Protein AF-A0A3C0TX89-F1 (afdb_monomer_lite)

Structure (mmCIF, N/CA/C/O backbone):
data_AF-A0A3C0TX89-F1
#
_entry.id   AF-A0A3C0TX89-F1
#
loop_
_atom_site.group_PDB
_atom_site.id
_atom_site.type_symbol
_atom_site.label_atom_id
_atom_site.label_alt_id
_atom_site.label_comp_id
_atom_site.label_asym_id
_atom_site.label_entity_id
_atom_site.label_seq_id
_atom_site.pdbx_PDB_ins_code
_atom_site.Cartn_x
_atom_site.Cartn_y
_atom_site.Cartn_z
_atom_site.occupancy
_atom_site.B_iso_or_equiv
_atom_site.auth_seq_id
_atom_site.auth_comp_id
_atom_site.auth_asym_id
_atom_site.auth_atom_id
_atom_site.pdbx_PDB_model_num
ATOM 1 N N . GLU A 1 1 ? -29.392 -8.807 -17.365 1.00 45.91 1 GLU A N 1
ATOM 2 C CA . GLU A 1 1 ? -28.792 -9.676 -16.334 1.00 45.91 1 GLU A CA 1
ATOM 3 C C . GLU A 1 1 ? -27.396 -9.156 -16.050 1.00 45.91 1 GLU A C 1
ATOM 5 O O . GLU A 1 1 ? -26.649 -8.932 -16.993 1.00 45.91 1 GLU A O 1
ATOM 10 N N . GLN A 1 2 ? -27.087 -8.834 -14.796 1.00 54.12 2 GLN A N 1
ATOM 11 C CA . GLN A 1 2 ? -25.737 -8.424 -14.415 1.00 54.12 2 GLN A CA 1
ATOM 12 C C . GLN A 1 2 ? -24.923 -9.712 -14.273 1.00 54.12 2 GLN A C 1
ATOM 14 O O . GLN A 1 2 ? -25.321 -10.583 -13.502 1.00 54.12 2 GLN A O 1
ATOM 19 N N . ASP A 1 3 ? -23.870 -9.863 -15.080 1.00 53.97 3 ASP A N 1
ATOM 20 C CA . ASP A 1 3 ? -22.970 -11.022 -15.066 1.00 53.97 3 ASP A CA 1
ATOM 21 C C . ASP A 1 3 ? -22.556 -11.320 -13.616 1.00 53.97 3 ASP A C 1
ATOM 23 O O . ASP A 1 3 ? -21.875 -10.527 -12.967 1.00 53.97 3 ASP A O 1
ATOM 27 N N . SER A 1 4 ? -23.066 -12.426 -13.073 1.00 66.88 4 SER A N 1
ATOM 28 C CA . SER A 1 4 ? -23.045 -12.759 -11.645 1.00 66.88 4 SER A CA 1
ATOM 29 C C . SER A 1 4 ? -21.717 -13.372 -11.200 1.00 66.88 4 SER A C 1
ATOM 31 O O . SER A 1 4 ? -21.670 -14.097 -10.204 1.00 66.88 4 SER A O 1
ATOM 33 N N . ARG A 1 5 ? -20.644 -13.168 -11.969 1.00 73.31 5 ARG A N 1
ATOM 34 C CA . ARG A 1 5 ? -19.334 -13.736 -11.665 1.00 73.31 5 ARG A CA 1
ATOM 35 C C . ARG A 1 5 ? -18.627 -12.854 -10.634 1.00 73.31 5 ARG A C 1
ATOM 37 O O . ARG A 1 5 ? -18.346 -11.692 -10.925 1.00 73.31 5 ARG A O 1
ATOM 44 N N . PRO A 1 6 ? -18.344 -13.376 -9.429 1.00 81.31 6 PRO A N 1
ATOM 45 C CA . PRO A 1 6 ? -17.685 -12.598 -8.392 1.00 81.31 6 PRO A CA 1
ATOM 46 C C . PRO A 1 6 ? -16.251 -12.259 -8.810 1.00 81.31 6 PRO A C 1
ATOM 48 O O . PRO A 1 6 ? -15.512 -13.105 -9.319 1.00 81.31 6 PRO A O 1
ATOM 51 N N . VAL A 1 7 ? -15.838 -11.021 -8.549 1.00 90.12 7 VAL A N 1
ATOM 52 C CA . VAL A 1 7 ? -14.437 -10.607 -8.621 1.00 90.12 7 VAL A CA 1
ATOM 53 C C . VAL A 1 7 ? -13.753 -11.150 -7.372 1.00 90.12 7 VAL A C 1
ATOM 55 O O . VAL A 1 7 ? -13.968 -10.653 -6.268 1.00 90.12 7 VAL A O 1
ATOM 58 N N . ARG A 1 8 ? -12.939 -12.199 -7.529 1.00 90.31 8 ARG A N 1
ATOM 59 C CA . ARG A 1 8 ? -12.300 -12.878 -6.389 1.00 90.31 8 ARG A CA 1
ATOM 60 C C . ARG A 1 8 ? -11.356 -11.965 -5.607 1.00 90.31 8 ARG A C 1
ATOM 62 O O . ARG A 1 8 ? -11.267 -12.088 -4.392 1.00 90.31 8 ARG A O 1
ATOM 69 N N . PHE A 1 9 ? -10.654 -11.075 -6.298 1.00 92.94 9 PHE A N 1
ATOM 70 C CA . PHE A 1 9 ? -9.694 -10.174 -5.682 1.00 92.94 9 PHE A CA 1
ATOM 71 C C . PHE A 1 9 ? -9.563 -8.879 -6.482 1.00 92.94 9 PHE A C 1
ATOM 73 O O . PHE A 1 9 ? -9.440 -8.921 -7.707 1.00 92.94 9 PHE A O 1
ATOM 80 N N . LEU A 1 10 ? -9.558 -7.746 -5.782 1.00 94.69 10 LEU A N 1
ATOM 81 C CA . LEU A 1 10 ? -9.212 -6.433 -6.315 1.00 94.69 10 LEU A CA 1
ATOM 82 C C . LEU A 1 10 ? -7.931 -5.939 -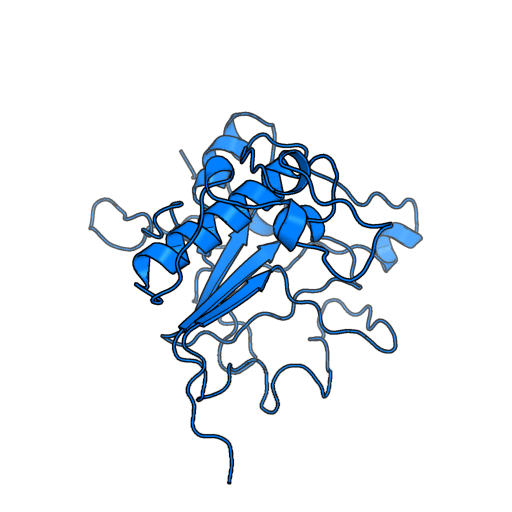5.634 1.00 94.69 10 LEU A C 1
ATOM 84 O O . LEU A 1 10 ? -7.966 -5.518 -4.483 1.00 94.69 10 LEU A O 1
ATOM 88 N N . GLY A 1 11 ? -6.810 -5.969 -6.349 1.00 96.12 11 GLY A N 1
ATOM 89 C CA . GLY A 1 11 ? -5.560 -5.352 -5.911 1.00 96.12 11 GLY A CA 1
ATOM 90 C C . GLY A 1 11 ? -5.353 -4.020 -6.620 1.00 96.12 11 GLY A C 1
ATOM 91 O O . GLY A 1 11 ? -5.346 -3.990 -7.849 1.00 96.12 11 GLY A O 1
ATOM 92 N N . VAL A 1 12 ? -5.185 -2.932 -5.872 1.00 97.06 12 VAL A N 1
ATOM 93 C CA . VAL A 1 12 ? -4.932 -1.597 -6.431 1.00 97.06 12 VAL A CA 1
ATOM 94 C C . VAL A 1 12 ? -3.762 -0.907 -5.737 1.00 97.06 12 VAL A C 1
ATOM 96 O O . VAL A 1 12 ? -3.517 -1.096 -4.542 1.00 97.06 12 VAL A O 1
ATOM 99 N N . PHE A 1 13 ? -3.057 -0.077 -6.502 1.00 98.00 13 PHE A N 1
ATOM 100 C CA . PHE A 1 13 ? -1.936 0.729 -6.040 1.00 98.00 13 PHE A CA 1
ATOM 101 C C . PHE A 1 13 ? -2.320 2.203 -6.141 1.00 98.00 13 PHE A C 1
ATOM 103 O O . PHE A 1 13 ? -2.677 2.686 -7.211 1.00 98.00 13 PHE A O 1
ATOM 110 N N . ASP A 1 14 ? -2.264 2.883 -5.006 1.00 96.50 14 ASP A N 1
ATOM 111 C CA . ASP A 1 14 ? -2.362 4.325 -4.831 1.00 96.50 14 ASP A CA 1
ATOM 112 C C . ASP A 1 14 ? -3.423 5.024 -5.694 1.00 96.50 14 ASP A C 1
ATOM 114 O O . ASP A 1 14 ? -3.128 5.944 -6.454 1.00 96.50 14 ASP A O 1
ATOM 118 N N . THR A 1 15 ? -4.673 4.575 -5.587 1.00 94.25 15 THR A N 1
ATOM 119 C CA . THR A 1 15 ? -5.778 5.016 -6.450 1.00 94.25 15 THR A CA 1
ATOM 120 C C . THR A 1 15 ? -5.942 6.537 -6.408 1.00 94.25 15 THR A C 1
ATOM 122 O O . THR A 1 15 ? -6.157 7.106 -5.341 1.00 94.25 15 THR A O 1
ATOM 125 N N . VAL A 1 16 ? -5.920 7.206 -7.563 1.00 89.56 16 VAL A N 1
ATOM 126 C CA . VAL A 1 16 ? -6.196 8.646 -7.695 1.00 89.56 16 VAL A CA 1
ATOM 127 C C . VAL A 1 16 ? -7.400 8.830 -8.613 1.00 89.56 16 VAL A C 1
ATOM 129 O O . VAL A 1 16 ? -7.421 8.316 -9.730 1.00 89.56 16 VAL A O 1
ATOM 132 N N . ALA A 1 17 ? -8.411 9.572 -8.162 1.00 78.25 17 ALA A N 1
ATOM 133 C CA . ALA A 1 17 ? -9.519 9.950 -9.028 1.00 78.25 17 ALA A CA 1
ATOM 134 C C . ALA A 1 17 ? -9.032 10.986 -10.050 1.00 78.25 17 ALA A C 1
ATOM 136 O O . ALA A 1 17 ? -8.417 11.985 -9.674 1.00 78.25 17 ALA A O 1
ATOM 137 N N . SER A 1 18 ? -9.302 10.762 -11.339 1.00 57.53 18 SER A N 1
ATOM 138 C CA . SER A 1 18 ? -8.969 11.752 -12.363 1.00 57.53 18 SER A CA 1
ATOM 139 C C . SER A 1 18 ? -9.830 12.992 -12.163 1.00 57.53 18 SER A C 1
ATOM 141 O O . SER A 1 18 ? -11.051 12.961 -12.328 1.00 57.53 18 SER A O 1
ATOM 143 N N . ILE A 1 19 ? -9.172 14.081 -11.777 1.00 52.75 19 ILE A N 1
ATOM 144 C CA . ILE A 1 19 ? -9.817 15.357 -11.559 1.00 52.75 19 ILE A CA 1
ATOM 145 C C . ILE A 1 19 ? -9.910 16.128 -12.885 1.00 52.75 19 ILE A C 1
ATOM 147 O O . ILE A 1 19 ? -8.908 16.633 -13.383 1.00 52.75 19 ILE A O 1
ATOM 151 N N . GLY A 1 20 ? -11.125 16.289 -13.421 1.00 40.72 20 GLY A N 1
ATOM 152 C CA . GLY A 1 20 ? -11.395 17.115 -14.612 1.00 40.72 20 GLY A CA 1
ATOM 153 C C . GLY A 1 20 ? -11.049 18.612 -14.463 1.00 40.72 20 GLY A C 1
ATOM 154 O O . GLY A 1 20 ? -10.961 19.323 -15.460 1.00 40.72 20 GLY A O 1
ATOM 155 N N . SER A 1 21 ? -10.823 19.109 -13.239 1.00 44.72 21 SER A N 1
ATOM 156 C CA . SER A 1 21 ? -10.180 20.401 -12.917 1.00 44.72 21 SER A CA 1
ATOM 157 C C . SER A 1 21 ? -9.771 20.423 -11.434 1.00 44.72 21 SER A C 1
ATOM 159 O O . SER A 1 21 ? -10.645 20.217 -10.592 1.00 44.72 21 SER A O 1
ATOM 161 N N . PRO A 1 22 ? -8.469 20.561 -11.091 1.00 42.16 22 PRO A N 1
ATOM 162 C CA . PRO A 1 22 ? -7.921 20.251 -9.764 1.00 42.16 22 PRO A CA 1
ATOM 163 C C . PRO A 1 22 ? -8.621 21.044 -8.663 1.00 42.16 22 PRO A C 1
ATOM 165 O O . PRO A 1 22 ? -8.466 22.260 -8.579 1.00 42.16 22 PRO A O 1
ATOM 168 N N . ASN A 1 23 ? -9.358 20.348 -7.794 1.00 50.34 23 ASN A N 1
ATOM 169 C CA . ASN A 1 23 ? -9.865 20.952 -6.574 1.00 50.34 23 ASN A CA 1
ATOM 170 C C . ASN A 1 23 ? -8.709 21.010 -5.558 1.00 50.34 23 ASN A C 1
ATOM 172 O O . ASN A 1 23 ? -8.228 19.981 -5.079 1.00 50.34 23 ASN A O 1
ATOM 176 N N . LEU A 1 24 ? -8.176 22.213 -5.329 1.00 53.91 24 LEU A N 1
ATOM 177 C CA . LEU A 1 24 ? -6.954 22.464 -4.548 1.00 53.91 24 LEU A CA 1
ATOM 178 C C . LEU A 1 24 ? -7.220 22.692 -3.047 1.00 53.91 24 LEU A C 1
ATOM 180 O O . LEU A 1 24 ? -6.283 23.004 -2.303 1.00 53.91 24 LEU A O 1
ATOM 184 N N . SER A 1 25 ? -8.471 22.552 -2.605 1.00 55.12 25 SER A N 1
ATOM 185 C CA . SER A 1 25 ? -8.884 22.683 -1.206 1.00 55.12 25 SER A CA 1
ATOM 186 C C . SER A 1 25 ? -8.380 21.497 -0.377 1.00 55.12 25 SER A C 1
ATOM 188 O O . SER A 1 25 ? -8.439 20.345 -0.805 1.00 55.12 25 SER A O 1
ATOM 190 N N . ASP A 1 26 ? -7.836 21.766 0.812 1.00 52.16 26 ASP A N 1
ATOM 191 C CA . ASP A 1 26 ? -7.255 20.735 1.688 1.00 52.16 26 ASP A CA 1
ATOM 192 C C . ASP A 1 26 ? -8.305 19.968 2.509 1.00 52.16 26 ASP A C 1
ATOM 194 O O . ASP A 1 26 ? -8.048 18.833 2.914 1.00 52.16 26 ASP A O 1
ATOM 198 N N . ASP A 1 27 ? -9.511 20.529 2.627 1.00 52.34 27 ASP A N 1
ATOM 199 C CA . ASP A 1 27 ? -10.615 19.993 3.431 1.00 52.34 27 ASP A CA 1
ATOM 200 C C . ASP A 1 27 ? -11.689 19.247 2.620 1.00 52.34 27 ASP A C 1
ATOM 202 O O . ASP A 1 27 ? -12.530 18.559 3.203 1.00 52.34 27 ASP A O 1
ATOM 206 N N . GLU A 1 28 ? -11.676 19.337 1.286 1.00 49.84 28 GLU A N 1
ATOM 207 C CA . GLU A 1 28 ? -12.694 18.691 0.454 1.00 49.84 28 GLU A CA 1
ATOM 208 C C . GLU A 1 28 ? -12.218 17.331 -0.061 1.00 49.84 28 GLU A C 1
ATOM 210 O O . GLU A 1 28 ? -11.090 17.151 -0.533 1.00 49.84 28 GLU A O 1
ATOM 215 N N . MET A 1 29 ? -13.104 16.341 0.036 1.00 54.62 29 MET A N 1
ATOM 216 C CA . MET A 1 29 ? -12.892 15.040 -0.583 1.00 54.62 29 MET A CA 1
ATOM 217 C C . MET A 1 29 ? -13.096 15.153 -2.103 1.00 54.62 29 MET A C 1
ATOM 219 O O . MET A 1 29 ? -14.001 15.870 -2.534 1.00 54.62 29 MET A O 1
ATOM 223 N N . PRO A 1 30 ? -12.270 14.479 -2.928 1.00 48.91 30 PRO A N 1
ATOM 224 C CA . PRO A 1 30 ? -12.399 14.542 -4.380 1.00 48.91 30 PRO A CA 1
ATOM 225 C C . PRO A 1 30 ? -13.779 14.025 -4.805 1.00 48.91 30 PRO A C 1
ATOM 227 O O . PRO A 1 30 ? -14.094 12.855 -4.596 1.00 48.91 30 PRO A O 1
ATOM 230 N N . ALA A 1 31 ? -14.598 14.905 -5.382 1.00 41.66 31 ALA A N 1
ATOM 231 C CA . ALA A 1 31 ? -15.913 14.571 -5.912 1.00 41.66 31 ALA A CA 1
ATOM 232 C C . ALA A 1 31 ? -15.777 14.126 -7.375 1.00 41.66 31 ALA A C 1
ATOM 234 O O . ALA A 1 31 ? -15.496 14.962 -8.232 1.00 41.66 31 ALA A O 1
ATOM 235 N N . PHE A 1 32 ? -15.974 12.833 -7.666 1.00 45.38 32 PHE A N 1
ATOM 236 C CA . PHE A 1 32 ? -16.088 12.323 -9.041 1.00 45.38 32 PHE A CA 1
ATOM 237 C C . PHE A 1 32 ? -17.163 11.252 -9.179 1.00 45.38 32 PHE A C 1
ATOM 239 O O . PHE A 1 32 ? -17.288 10.375 -8.331 1.00 45.38 32 PHE A O 1
ATOM 246 N N . ASP A 1 33 ? -17.840 11.287 -10.328 1.00 37.97 33 ASP A N 1
ATOM 247 C CA . ASP A 1 33 ? -18.858 10.336 -10.801 1.00 37.97 33 ASP A CA 1
ATOM 248 C C . ASP A 1 33 ? -18.317 8.935 -11.162 1.00 37.97 33 ASP A C 1
ATOM 250 O O . ASP A 1 33 ? -19.086 8.050 -11.536 1.00 37.97 33 ASP A O 1
ATOM 254 N N . VAL A 1 34 ? -16.999 8.708 -11.088 1.00 44.53 34 VAL A N 1
ATOM 255 C CA . VAL A 1 34 ? -16.359 7.496 -11.647 1.00 44.53 34 VAL A CA 1
ATOM 256 C C . VAL A 1 34 ? -15.757 6.566 -10.596 1.00 44.53 34 VAL A C 1
ATOM 258 O O . VAL A 1 34 ? -15.437 5.420 -10.910 1.00 44.53 34 VAL A O 1
ATOM 261 N N . VAL A 1 35 ? -15.604 7.015 -9.348 1.00 47.62 35 VAL A N 1
ATOM 262 C CA . VAL A 1 35 ? -14.968 6.201 -8.307 1.00 47.62 35 VAL A CA 1
ATOM 263 C C . VAL A 1 35 ? -16.038 5.652 -7.385 1.00 47.62 35 VAL A C 1
ATOM 265 O O . VAL A 1 35 ? -16.543 6.370 -6.531 1.00 47.62 35 VAL A O 1
ATOM 268 N N . PHE A 1 36 ? -16.362 4.375 -7.619 1.00 49.97 36 PHE A N 1
ATOM 269 C CA . PHE A 1 36 ? -17.426 3.609 -6.974 1.00 49.97 36 PHE A CA 1
ATOM 270 C C . PHE A 1 36 ? -18.814 4.246 -7.181 1.00 49.97 36 PHE A C 1
ATOM 272 O O . PHE A 1 36 ? -19.165 5.265 -6.589 1.00 49.97 36 PHE A O 1
ATOM 279 N N . GLN A 1 37 ? -19.648 3.628 -8.021 1.00 43.03 37 GLN A N 1
ATOM 280 C CA . GLN A 1 37 ? -21.065 3.990 -8.129 1.00 43.03 37 GLN A CA 1
ATOM 281 C C . GLN A 1 37 ? -21.762 3.684 -6.785 1.00 43.03 37 GLN A C 1
ATOM 283 O O . GLN A 1 37 ? -22.307 2.599 -6.604 1.00 43.03 37 GLN A O 1
ATOM 288 N N . GLY A 1 38 ? -21.666 4.597 -5.809 1.00 53.78 38 GLY A N 1
ATOM 289 C CA . GLY A 1 38 ? -22.170 4.406 -4.441 1.00 53.78 38 GLY A CA 1
ATOM 290 C C . GLY A 1 38 ? -21.327 4.972 -3.283 1.00 53.78 38 GLY A C 1
ATOM 291 O O . GLY A 1 38 ? -21.542 4.537 -2.153 1.00 53.78 38 GLY A O 1
ATOM 292 N N . GLY A 1 39 ? -20.386 5.899 -3.518 1.00 66.94 39 GLY A N 1
ATOM 293 C CA . GLY A 1 39 ? -19.453 6.386 -2.478 1.00 66.94 39 GLY A CA 1
ATOM 294 C C . GLY A 1 39 ? -18.232 5.470 -2.345 1.00 66.94 39 GLY A C 1
ATOM 295 O O . GLY A 1 39 ? -18.140 4.505 -3.078 1.00 66.94 39 GLY A O 1
ATOM 296 N N . TYR A 1 40 ? -17.302 5.689 -1.413 1.00 81.00 40 TYR A N 1
ATOM 297 C CA . TYR A 1 40 ? -15.991 5.002 -1.321 1.00 81.00 40 TYR A CA 1
ATOM 298 C C . TYR A 1 40 ? -16.059 3.498 -0.960 1.00 81.00 40 TYR A C 1
ATOM 300 O O . TYR A 1 40 ? -15.084 2.905 -0.500 1.00 81.00 40 TYR A O 1
ATOM 308 N N . THR A 1 41 ? -17.217 2.861 -1.118 1.00 88.56 41 THR A N 1
ATOM 309 C CA . THR A 1 41 ? -17.483 1.458 -0.801 1.00 88.56 41 THR A CA 1
ATOM 310 C C . THR A 1 41 ? -17.224 0.572 -2.016 1.00 88.56 41 THR A C 1
ATOM 312 O O . THR A 1 41 ? -17.730 0.822 -3.109 1.00 88.56 41 THR A O 1
ATOM 315 N N . ILE A 1 42 ? -16.472 -0.511 -1.818 1.00 90.69 42 ILE A N 1
ATOM 316 C CA . ILE A 1 42 ? -16.230 -1.503 -2.869 1.00 90.69 42 ILE A CA 1
ATOM 317 C C . ILE A 1 42 ? -17.534 -2.195 -3.305 1.00 90.69 42 ILE A C 1
ATOM 319 O O . ILE A 1 42 ? -18.445 -2.415 -2.503 1.00 90.69 42 ILE A O 1
ATOM 323 N N . SER A 1 43 ? -17.610 -2.591 -4.579 1.00 90.12 43 SER A N 1
ATOM 324 C CA . SER A 1 43 ? -18.754 -3.338 -5.121 1.00 90.12 43 SER A CA 1
ATOM 325 C C . SER A 1 43 ? -19.049 -4.614 -4.308 1.00 90.12 43 SER A C 1
ATOM 327 O O . SER A 1 43 ? -18.116 -5.322 -3.909 1.00 90.12 43 SER A O 1
ATOM 329 N N . PRO A 1 44 ? -20.329 -4.987 -4.108 1.00 89.38 44 PRO A N 1
ATOM 330 C CA . PRO A 1 44 ? -20.699 -6.278 -3.524 1.00 89.38 44 PRO A CA 1
ATOM 331 C C . PRO A 1 44 ? -20.150 -7.489 -4.292 1.00 89.38 44 PRO A C 1
ATOM 333 O O . PRO A 1 44 ? -20.010 -8.559 -3.713 1.00 89.38 44 PRO A O 1
ATOM 336 N N . ALA A 1 45 ? -19.814 -7.328 -5.578 1.00 91.50 45 ALA A N 1
ATOM 337 C CA . ALA A 1 45 ? -19.230 -8.392 -6.394 1.00 91.50 45 ALA A CA 1
ATOM 338 C C . ALA A 1 45 ? -17.763 -8.704 -6.044 1.00 91.50 45 ALA A C 1
ATOM 340 O O . ALA A 1 45 ? -17.244 -9.721 -6.499 1.00 91.50 45 ALA A O 1
ATOM 341 N N . ILE A 1 46 ? -17.085 -7.842 -5.278 1.00 92.38 46 ILE A N 1
ATOM 342 C CA . ILE A 1 46 ? -15.684 -8.022 -4.880 1.00 92.38 46 ILE A CA 1
ATOM 343 C C . ILE A 1 46 ? -15.626 -8.858 -3.600 1.00 92.38 46 ILE A C 1
ATOM 345 O O . ILE A 1 46 ? -16.189 -8.466 -2.580 1.00 92.38 46 ILE A O 1
ATOM 349 N N . ALA A 1 47 ? -14.941 -9.999 -3.637 1.00 92.00 47 ALA A N 1
ATOM 350 C CA . ALA A 1 47 ? -14.789 -10.857 -2.463 1.00 92.00 47 ALA A CA 1
ATOM 351 C C . ALA A 1 47 ? -13.727 -10.325 -1.488 1.00 92.00 47 ALA A C 1
ATOM 353 O O . ALA A 1 47 ? -13.993 -10.263 -0.295 1.00 92.00 47 ALA A O 1
ATOM 354 N N . GLU A 1 48 ? -12.570 -9.894 -1.996 1.00 93.56 48 GLU A N 1
ATOM 355 C CA . GLU A 1 48 ? -11.454 -9.351 -1.210 1.00 93.56 48 GLU A CA 1
ATOM 356 C C . GLU A 1 48 ? -10.809 -8.174 -1.950 1.00 93.56 48 GLU A C 1
ATOM 358 O O . GLU A 1 48 ? -10.671 -8.205 -3.177 1.00 93.56 48 GLU A O 1
ATOM 363 N N . ALA A 1 49 ? -10.392 -7.144 -1.219 1.00 95.75 49 ALA A N 1
ATOM 364 C CA . ALA A 1 49 ? -9.746 -5.958 -1.766 1.00 95.75 49 ALA A CA 1
ATOM 365 C C . ALA A 1 49 ? -8.482 -5.592 -0.981 1.00 95.75 49 ALA A C 1
ATOM 367 O O . ALA A 1 49 ? -8.494 -5.492 0.248 1.00 95.75 49 ALA A O 1
ATOM 368 N N . LEU A 1 50 ? -7.396 -5.338 -1.708 1.00 97.75 50 LEU A N 1
ATOM 369 C CA . LEU A 1 50 ? -6.144 -4.825 -1.172 1.00 97.75 50 LEU A CA 1
ATOM 370 C C . LEU A 1 50 ? -5.798 -3.498 -1.843 1.00 97.75 50 LEU A C 1
ATOM 372 O O . LEU A 1 50 ? -5.685 -3.426 -3.065 1.00 97.75 50 LEU A O 1
ATOM 376 N N . HIS A 1 51 ? -5.569 -2.470 -1.033 1.00 98.25 51 HIS A N 1
ATOM 377 C CA . HIS A 1 51 ? -5.133 -1.157 -1.488 1.00 98.25 51 HIS A CA 1
ATOM 378 C C . HIS A 1 51 ? -3.793 -0.796 -0.845 1.00 98.25 51 HIS A C 1
ATOM 380 O O . HIS A 1 51 ? -3.687 -0.707 0.379 1.00 98.25 51 HIS A O 1
ATOM 386 N N . LEU A 1 52 ? -2.764 -0.607 -1.669 1.00 98.62 52 LEU A N 1
ATOM 387 C CA . LEU A 1 52 ? -1.435 -0.181 -1.225 1.00 98.62 52 LEU A CA 1
ATOM 388 C C . LEU A 1 52 ? -1.282 1.310 -1.515 1.00 98.62 52 LEU A C 1
ATOM 390 O O . LEU A 1 52 ? -1.388 1.713 -2.668 1.00 98.62 52 LEU A O 1
ATOM 394 N N . VAL A 1 53 ? -1.077 2.130 -0.487 1.00 98.19 53 VAL A N 1
ATOM 395 C CA . VAL A 1 53 ? -1.210 3.595 -0.570 1.00 98.19 53 VAL A CA 1
ATOM 396 C C . VAL A 1 53 ? 0.114 4.284 -0.253 1.00 98.19 53 VAL A C 1
ATOM 398 O O . VAL A 1 53 ? 0.810 3.909 0.689 1.00 98.19 53 VAL A O 1
ATOM 401 N N . SER A 1 54 ? 0.450 5.325 -1.011 1.00 97.31 54 SER A N 1
ATOM 402 C CA . SER A 1 54 ? 1.657 6.135 -0.815 1.00 97.31 54 SER A CA 1
ATOM 403 C C . SER A 1 54 ? 1.554 7.051 0.409 1.00 97.31 54 SER A C 1
ATOM 405 O O . SER A 1 54 ? 0.554 7.753 0.592 1.00 97.31 54 SER A O 1
ATOM 407 N N . ILE A 1 55 ? 2.615 7.087 1.222 1.00 96.00 55 ILE A N 1
ATOM 408 C CA . ILE A 1 55 ? 2.784 8.032 2.339 1.00 96.00 55 ILE A CA 1
ATOM 409 C C . ILE A 1 55 ? 3.342 9.376 1.861 1.00 96.00 55 ILE A C 1
ATOM 411 O O . ILE A 1 55 ? 2.881 10.419 2.328 1.00 96.00 55 ILE A O 1
ATOM 415 N N . ASP A 1 56 ? 4.338 9.359 0.972 1.00 94.50 56 ASP A N 1
ATOM 416 C CA . ASP A 1 56 ? 5.185 10.526 0.693 1.00 94.50 56 ASP A CA 1
ATOM 417 C C . ASP A 1 56 ? 4.739 11.341 -0.531 1.00 94.50 56 ASP A C 1
ATOM 419 O O . ASP A 1 56 ? 5.273 12.424 -0.774 1.00 94.50 56 ASP A O 1
ATOM 423 N N . GLU A 1 57 ? 3.741 10.878 -1.291 1.00 94.00 57 GLU A N 1
ATOM 424 C CA . GLU A 1 57 ? 3.152 11.671 -2.368 1.00 94.00 57 GLU A CA 1
ATOM 425 C C . GLU A 1 57 ? 2.494 12.928 -1.800 1.00 94.00 57 GLU A C 1
ATOM 427 O O . GLU A 1 57 ? 1.625 12.867 -0.930 1.00 94.00 57 GLU A O 1
ATOM 432 N N . ASN A 1 58 ? 2.894 14.080 -2.325 1.00 90.69 58 ASN A N 1
ATOM 433 C CA . ASN A 1 58 ? 2.503 15.376 -1.800 1.00 90.69 58 ASN A CA 1
ATOM 434 C C . ASN A 1 58 ? 1.826 16.270 -2.841 1.00 90.69 58 ASN A C 1
ATOM 436 O O . ASN A 1 58 ? 1.376 17.355 -2.496 1.00 90.69 58 ASN A O 1
ATOM 440 N N . ARG A 1 59 ? 1.712 15.871 -4.109 1.00 89.44 59 ARG A N 1
ATOM 441 C CA . ARG A 1 59 ? 1.019 16.668 -5.125 1.00 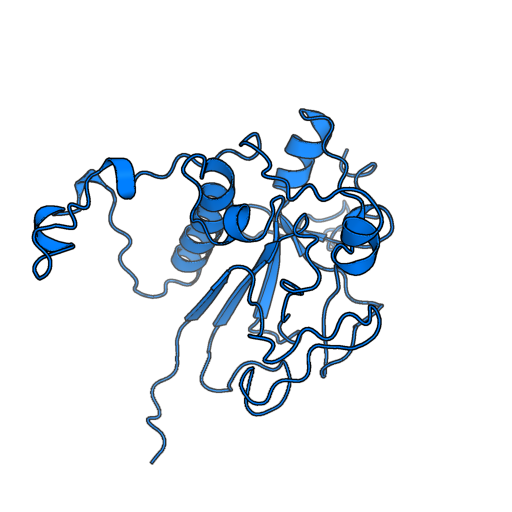89.44 59 ARG A CA 1
ATOM 442 C C . ARG A 1 59 ? -0.483 16.626 -4.855 1.00 89.44 59 ARG A C 1
ATOM 444 O O . ARG A 1 59 ? -1.088 15.558 -4.854 1.00 89.44 59 ARG A O 1
ATOM 451 N N . LYS A 1 60 ? -1.124 17.791 -4.729 1.00 84.75 60 LYS A N 1
ATOM 452 C CA . LYS A 1 60 ? -2.583 17.915 -4.521 1.00 84.75 60 LYS A CA 1
ATOM 453 C C . LYS A 1 60 ? -3.414 17.211 -5.598 1.00 84.75 60 LYS A C 1
ATOM 455 O O . LYS A 1 60 ? -4.479 16.686 -5.304 1.00 84.75 60 LYS A O 1
ATOM 460 N N . ALA A 1 61 ? -2.913 17.168 -6.833 1.00 83.38 61 ALA A N 1
ATOM 461 C CA . ALA A 1 61 ? -3.560 16.459 -7.938 1.00 83.38 61 ALA A CA 1
ATOM 462 C C . ALA A 1 61 ? -3.540 14.923 -7.782 1.00 83.38 61 ALA A C 1
ATOM 464 O O . ALA A 1 61 ? -4.303 14.240 -8.451 1.00 83.38 61 ALA A O 1
ATOM 465 N N . PHE A 1 62 ? -2.690 14.394 -6.898 1.00 88.00 62 PHE A N 1
ATOM 466 C CA . PHE A 1 62 ? -2.529 12.971 -6.597 1.00 88.00 62 PHE A CA 1
ATOM 467 C C . PHE A 1 62 ? -3.055 12.645 -5.192 1.00 88.00 62 PHE A C 1
ATOM 469 O O . PHE A 1 62 ? -2.488 11.821 -4.472 1.00 88.00 62 PHE A O 1
ATOM 476 N N . LYS A 1 63 ? -4.134 13.315 -4.764 1.00 88.38 63 LYS A N 1
ATOM 477 C CA . LYS A 1 63 ? -4.833 12.948 -3.527 1.00 88.38 63 LYS A CA 1
ATOM 478 C C . LYS A 1 63 ? -5.409 11.533 -3.673 1.00 88.38 63 LYS A C 1
ATOM 480 O O . LYS A 1 63 ? -6.127 11.276 -4.643 1.00 88.38 63 LYS A O 1
ATOM 485 N N . PRO A 1 64 ? -5.122 10.623 -2.726 1.00 91.31 64 PRO A N 1
ATOM 486 C CA . PRO A 1 64 ? -5.552 9.246 -2.852 1.00 91.31 64 PRO A CA 1
ATOM 487 C C . PRO A 1 64 ? -7.054 9.135 -2.607 1.00 91.31 64 PRO A C 1
ATOM 489 O O . PRO A 1 64 ? -7.626 9.788 -1.730 1.00 91.31 64 PRO A O 1
ATOM 492 N N . THR A 1 65 ? -7.683 8.260 -3.372 1.00 91.19 65 THR A N 1
ATOM 493 C CA . THR A 1 65 ? -9.058 7.825 -3.182 1.00 91.19 65 THR A CA 1
ATOM 494 C C . THR A 1 65 ? -9.047 6.536 -2.372 1.00 91.19 65 THR A C 1
ATOM 496 O O . THR A 1 65 ? -8.804 5.458 -2.906 1.00 91.19 65 THR A O 1
ATOM 499 N N . LEU A 1 66 ? -9.249 6.674 -1.062 1.00 93.56 66 LEU A N 1
ATOM 500 C CA . LEU A 1 66 ? -9.228 5.556 -0.118 1.00 93.56 66 LEU A CA 1
ATOM 501 C C . LEU A 1 66 ? -10.492 4.700 -0.237 1.00 93.56 66 LEU A C 1
ATOM 503 O O . LEU A 1 66 ? -11.522 5.163 -0.729 1.00 93.56 66 LEU A O 1
ATOM 507 N N . MET A 1 67 ? -10.427 3.473 0.268 1.00 94.19 67 MET A N 1
ATOM 508 C CA . MET A 1 67 ? -11.593 2.597 0.379 1.00 94.19 67 MET A CA 1
ATOM 509 C C . MET A 1 67 ? -12.229 2.722 1.764 1.00 94.19 67 MET A C 1
ATOM 511 O O . MET A 1 67 ? -11.543 2.826 2.784 1.00 94.19 67 MET A O 1
ATOM 515 N N . ASN A 1 68 ? -13.558 2.679 1.824 1.00 93.88 68 ASN A N 1
ATOM 516 C CA . ASN A 1 68 ? -14.260 2.509 3.087 1.00 93.88 68 ASN A CA 1
ATOM 517 C C . ASN A 1 68 ? -13.820 1.208 3.750 1.00 93.88 68 ASN A C 1
ATOM 519 O O . ASN A 1 68 ? -13.712 0.159 3.116 1.00 93.88 68 ASN A O 1
ATOM 523 N N . HIS A 1 69 ? -13.636 1.284 5.060 1.00 92.31 69 HIS A N 1
ATOM 524 C CA . HIS A 1 69 ? -13.400 0.132 5.891 1.00 92.31 69 HIS A CA 1
ATOM 525 C C . HIS A 1 69 ? -14.593 -0.819 5.803 1.00 92.31 69 HIS A C 1
ATOM 527 O O . HIS A 1 69 ? -15.706 -0.507 6.234 1.00 92.31 69 HIS A O 1
ATOM 533 N N . ASP A 1 70 ? -14.298 -1.991 5.269 1.00 89.56 70 ASP A N 1
ATOM 534 C CA . ASP A 1 70 ? -15.163 -3.142 5.090 1.00 89.56 70 ASP A CA 1
ATOM 535 C C . ASP A 1 70 ? -14.348 -4.362 5.551 1.00 89.56 70 ASP A C 1
ATOM 537 O O . ASP A 1 70 ? -13.118 -4.347 5.476 1.00 89.56 70 ASP A O 1
ATOM 541 N N . GLY A 1 71 ? -15.000 -5.416 6.047 1.00 92.31 71 GLY A N 1
ATOM 542 C CA . GLY A 1 71 ? -14.308 -6.639 6.473 1.00 92.31 71 GLY A CA 1
ATOM 543 C C . GLY A 1 71 ? -13.492 -7.312 5.361 1.00 92.31 71 GLY A C 1
ATOM 544 O O . GLY A 1 71 ? -12.598 -8.091 5.671 1.00 92.31 71 GLY A O 1
ATOM 545 N N . ARG A 1 72 ? -13.777 -6.976 4.097 1.00 94.50 72 ARG A N 1
ATOM 546 C CA . ARG A 1 72 ? -13.099 -7.443 2.878 1.00 94.50 72 ARG A CA 1
ATOM 547 C C . ARG A 1 72 ? -11.979 -6.515 2.396 1.00 94.50 72 ARG A C 1
ATOM 549 O O . ARG A 1 72 ? -11.348 -6.794 1.384 1.00 94.50 72 ARG A O 1
ATOM 556 N N . VAL A 1 73 ? -11.782 -5.357 3.032 1.00 96.12 73 VAL A N 1
ATOM 557 C CA . VAL A 1 73 ? -10.824 -4.332 2.588 1.00 96.12 73 VAL A CA 1
ATOM 558 C C . VAL A 1 73 ? -9.616 -4.316 3.511 1.00 96.12 73 VAL A C 1
ATOM 560 O O . VAL A 1 73 ? -9.714 -4.016 4.703 1.00 96.12 73 VAL A O 1
ATOM 563 N N . THR A 1 74 ? -8.445 -4.556 2.933 1.00 97.44 74 THR A N 1
ATOM 564 C CA . THR A 1 74 ? -7.153 -4.281 3.558 1.00 97.44 74 THR A CA 1
ATOM 565 C C . THR A 1 74 ? -6.530 -3.066 2.872 1.00 97.44 74 THR A C 1
ATOM 567 O O . THR A 1 74 ? -6.213 -3.118 1.692 1.00 97.44 74 THR A O 1
ATOM 570 N N . GLU A 1 75 ? -6.340 -1.964 3.595 1.00 98.06 75 GLU A N 1
ATOM 571 C CA . GLU A 1 75 ? -5.664 -0.766 3.079 1.00 98.06 75 GLU A CA 1
ATOM 572 C C . GLU A 1 75 ? -4.392 -0.516 3.891 1.00 98.06 75 GLU A C 1
ATOM 574 O O . GLU A 1 75 ? -4.455 -0.393 5.118 1.00 98.06 75 GLU A O 1
ATOM 579 N N . VAL A 1 76 ? -3.238 -0.490 3.221 1.00 98.50 76 VAL A N 1
ATOM 580 C CA . VAL A 1 76 ? -1.914 -0.440 3.854 1.00 98.50 76 VAL A CA 1
ATOM 581 C C . VAL A 1 76 ? -1.089 0.688 3.253 1.00 98.50 76 VAL A C 1
ATOM 583 O O . VAL A 1 76 ? -0.968 0.805 2.038 1.00 98.50 76 VAL A O 1
ATOM 586 N N . TRP A 1 77 ? -0.488 1.496 4.118 1.00 98.12 77 TRP A N 1
ATOM 587 C CA . TRP A 1 77 ? 0.327 2.644 3.741 1.00 98.12 77 TRP A CA 1
ATOM 588 C C . TRP A 1 77 ? 1.816 2.277 3.673 1.00 98.12 77 TRP A C 1
ATOM 590 O O . TRP A 1 77 ? 2.350 1.650 4.595 1.00 98.12 77 TRP A O 1
ATOM 600 N N . PHE A 1 78 ? 2.481 2.693 2.596 1.00 97.50 78 PHE A N 1
ATOM 601 C CA . PHE A 1 78 ? 3.876 2.389 2.271 1.00 97.50 78 PHE A CA 1
ATOM 602 C C . PHE A 1 78 ? 4.717 3.666 2.093 1.00 97.50 78 PHE A C 1
ATOM 604 O O . PHE A 1 78 ? 4.209 4.668 1.581 1.00 97.50 78 PHE A O 1
ATOM 611 N N . PRO A 1 79 ? 6.007 3.645 2.487 1.00 95.00 79 PRO A N 1
ATOM 612 C CA . PRO A 1 79 ? 6.967 4.693 2.141 1.00 95.00 79 PRO A CA 1
ATOM 613 C C . PRO A 1 79 ? 7.138 4.821 0.626 1.00 95.00 79 PRO A C 1
ATOM 615 O O . PRO A 1 79 ? 7.267 3.803 -0.049 1.00 95.00 79 PRO A O 1
ATOM 618 N N . GLY A 1 80 ? 7.209 6.047 0.116 1.00 94.50 80 GLY A N 1
ATOM 619 C CA . GLY A 1 80 ? 7.309 6.330 -1.317 1.00 94.50 80 GLY A CA 1
ATOM 620 C C . GLY A 1 80 ? 6.256 7.312 -1.821 1.00 94.50 80 GLY A C 1
ATOM 621 O O . GLY A 1 80 ? 5.202 7.454 -1.194 1.00 94.50 80 GLY A O 1
ATOM 622 N N . VAL A 1 81 ? 6.527 7.986 -2.946 1.00 95.25 81 VAL A N 1
ATOM 623 C CA . VAL A 1 81 ? 5.524 8.742 -3.734 1.00 95.25 81 VAL A CA 1
ATOM 624 C C . VAL A 1 81 ? 4.665 7.806 -4.603 1.00 95.25 81 VAL A C 1
ATOM 626 O O . VAL A 1 81 ? 4.842 6.593 -4.562 1.00 95.25 81 VAL A O 1
ATOM 629 N N . HIS A 1 82 ? 3.736 8.337 -5.405 1.00 95.50 82 HIS A N 1
ATOM 630 C CA . HIS A 1 82 ? 2.771 7.542 -6.181 1.00 95.50 82 HIS A CA 1
ATOM 631 C C . HIS A 1 82 ? 3.422 6.399 -6.987 1.00 95.50 82 HIS A C 1
ATOM 633 O O . HIS A 1 82 ? 3.031 5.242 -6.851 1.00 95.50 82 HIS A O 1
ATOM 639 N N . SER A 1 83 ? 4.472 6.700 -7.759 1.00 95.12 83 SER A N 1
ATOM 640 C CA . SER A 1 83 ? 5.197 5.707 -8.570 1.00 95.12 83 SER A CA 1
ATOM 641 C C . SER A 1 83 ? 6.207 4.864 -7.784 1.00 95.12 83 SER A C 1
ATOM 643 O O . SER A 1 83 ? 6.607 3.815 -8.273 1.00 95.12 83 SER A O 1
ATOM 645 N N . ASP A 1 84 ? 6.569 5.247 -6.554 1.00 96.38 84 ASP A N 1
ATOM 646 C CA . ASP A 1 84 ? 7.306 4.351 -5.643 1.00 96.38 84 ASP A CA 1
ATOM 647 C C . ASP A 1 84 ? 6.400 3.249 -5.077 1.00 96.38 84 ASP A C 1
ATOM 649 O O . ASP A 1 84 ? 6.895 2.316 -4.459 1.00 96.38 84 ASP A O 1
ATOM 653 N N . ILE A 1 85 ? 5.077 3.358 -5.250 1.00 97.12 85 ILE A N 1
ATOM 654 C CA . ILE A 1 85 ? 4.111 2.321 -4.878 1.00 97.12 85 ILE A CA 1
ATOM 655 C C . ILE A 1 85 ? 3.573 1.634 -6.135 1.00 97.12 85 ILE A C 1
ATOM 657 O O . ILE A 1 85 ? 3.651 0.422 -6.262 1.00 97.12 85 ILE A O 1
ATOM 661 N N . GLY A 1 86 ? 3.053 2.393 -7.100 1.00 94.56 86 GLY A N 1
ATOM 662 C CA . GLY A 1 86 ? 2.464 1.830 -8.319 1.00 94.56 86 GLY A CA 1
ATOM 663 C C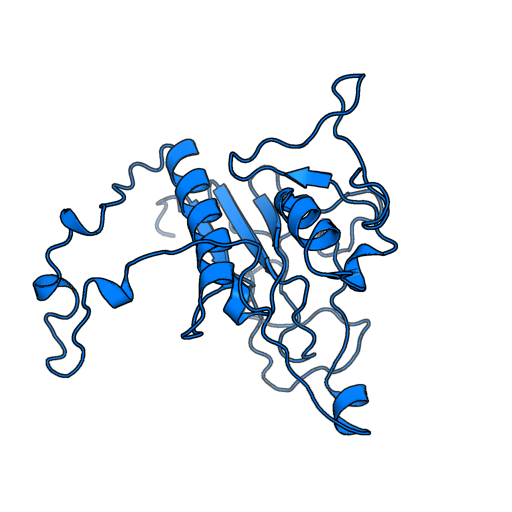 . GLY A 1 86 ? 3.467 1.352 -9.374 1.00 94.56 86 GLY A C 1
ATOM 664 O O . GLY A 1 86 ? 3.062 0.671 -10.312 1.00 94.56 86 GLY A O 1
ATOM 665 N N . GLY A 1 87 ? 4.749 1.702 -9.242 1.00 93.00 87 GLY A N 1
ATOM 666 C CA . GLY A 1 87 ? 5.771 1.473 -10.264 1.00 93.00 87 GLY A CA 1
ATOM 667 C C . GLY A 1 87 ? 5.853 2.593 -11.308 1.00 93.00 87 GLY A C 1
ATOM 668 O O . GLY A 1 87 ? 5.072 3.552 -11.308 1.00 93.00 87 GLY A O 1
ATOM 669 N N . GLY A 1 88 ? 6.842 2.481 -12.200 1.00 87.44 88 GLY A N 1
ATOM 670 C CA . GLY A 1 88 ? 7.075 3.418 -13.310 1.00 87.44 88 GLY A CA 1
ATOM 671 C C . GLY A 1 88 ? 8.380 4.218 -13.234 1.00 87.44 88 GLY A C 1
ATOM 672 O O . GLY A 1 88 ? 8.677 4.982 -14.151 1.00 87.44 88 GLY A O 1
ATOM 673 N N . TYR A 1 89 ? 9.174 4.049 -12.174 1.00 87.75 89 TYR A N 1
ATOM 674 C CA . TYR A 1 89 ? 10.552 4.542 -12.127 1.00 87.75 89 TYR A CA 1
ATOM 675 C C . TYR A 1 89 ? 11.538 3.462 -12.561 1.00 87.75 89 TYR A C 1
ATOM 677 O O . TYR A 1 89 ? 11.330 2.295 -12.280 1.00 87.75 89 TYR A O 1
ATOM 685 N N . TRP A 1 90 ? 12.667 3.869 -13.150 1.00 81.88 90 TRP A N 1
ATOM 686 C CA . TRP A 1 90 ? 13.797 2.961 -13.399 1.00 81.88 90 TRP A CA 1
ATOM 687 C C . TRP A 1 90 ? 14.424 2.424 -12.101 1.00 81.88 90 TRP A C 1
ATOM 689 O O . TRP A 1 90 ? 14.978 1.335 -12.063 1.00 81.88 90 TRP A O 1
ATOM 699 N N . LYS A 1 91 ? 14.385 3.219 -11.023 1.00 82.06 91 LYS A N 1
ATOM 700 C CA . LYS A 1 91 ? 14.816 2.802 -9.680 1.00 82.06 91 LYS A CA 1
ATOM 701 C C . LYS A 1 91 ? 13.594 2.372 -8.869 1.00 82.06 91 LYS A C 1
ATOM 703 O O . LYS A 1 91 ? 13.152 3.085 -7.977 1.00 82.06 91 LYS A O 1
ATOM 708 N N . ASP A 1 92 ? 13.055 1.214 -9.184 1.00 86.19 92 ASP A N 1
ATOM 709 C CA . ASP A 1 92 ? 11.774 0.660 -8.720 1.00 86.19 92 ASP A CA 1
ATOM 710 C C . ASP A 1 92 ? 11.833 -0.157 -7.421 1.00 86.19 92 ASP A C 1
ATOM 712 O O . ASP A 1 92 ? 10.812 -0.659 -6.959 1.00 86.19 92 ASP A O 1
ATOM 716 N N . SER A 1 93 ? 12.991 -0.248 -6.768 1.00 91.69 93 SER A N 1
ATOM 717 C CA . SER A 1 93 ? 13.152 -1.063 -5.550 1.00 91.69 93 SER A CA 1
ATOM 718 C C . SER A 1 93 ? 12.125 -0.811 -4.424 1.00 91.69 93 SER A C 1
ATOM 720 O O . SER A 1 93 ? 11.893 -1.713 -3.622 1.00 91.69 93 SER A O 1
ATOM 722 N N . LEU A 1 94 ? 11.503 0.378 -4.337 1.00 93.69 94 LEU A N 1
ATOM 723 C CA . LEU A 1 94 ? 10.381 0.630 -3.415 1.00 93.69 94 LEU A CA 1
ATOM 724 C C . LEU A 1 94 ? 9.048 0.081 -3.944 1.00 93.69 94 LEU A C 1
ATOM 726 O O . LEU A 1 94 ? 8.317 -0.556 -3.181 1.00 93.69 94 LEU A O 1
ATOM 730 N N . SER A 1 95 ? 8.751 0.257 -5.235 1.00 95.50 95 SER A N 1
ATOM 731 C CA . SER A 1 95 ? 7.535 -0.300 -5.839 1.00 95.50 95 SER A CA 1
ATOM 732 C C . SER A 1 95 ? 7.571 -1.819 -5.827 1.00 95.50 95 SER A C 1
ATOM 734 O O . SER A 1 95 ? 6.546 -2.437 -5.545 1.00 95.50 95 SER A O 1
ATOM 736 N N . ASP A 1 96 ? 8.754 -2.414 -5.963 1.00 95.56 96 ASP A N 1
ATOM 737 C CA . ASP A 1 96 ? 8.972 -3.846 -5.788 1.00 95.56 96 ASP A CA 1
ATOM 738 C C . ASP A 1 96 ? 8.613 -4.343 -4.390 1.00 95.56 96 ASP A C 1
ATOM 740 O O . ASP A 1 96 ? 8.087 -5.444 -4.260 1.00 95.56 96 ASP A O 1
ATOM 744 N N . VAL A 1 97 ? 8.843 -3.553 -3.332 1.00 96.38 97 VAL A N 1
ATOM 745 C CA . VAL A 1 97 ? 8.407 -3.928 -1.973 1.00 96.38 97 VAL A CA 1
ATOM 746 C C . VAL A 1 97 ? 6.882 -3.993 -1.914 1.00 96.38 97 VAL A C 1
ATOM 748 O O . VAL A 1 97 ? 6.314 -4.932 -1.354 1.00 96.38 97 VAL A O 1
ATOM 751 N N . SER A 1 98 ? 6.195 -3.015 -2.504 1.00 97.38 98 SER A N 1
ATOM 752 C CA . SER A 1 98 ? 4.730 -3.008 -2.519 1.00 97.38 98 SER A CA 1
ATOM 753 C C . SER A 1 98 ? 4.160 -4.133 -3.401 1.00 97.38 98 SER A C 1
ATOM 755 O O . SER A 1 98 ? 3.219 -4.824 -3.001 1.00 97.38 98 SER A O 1
ATOM 757 N N . LEU A 1 99 ? 4.782 -4.407 -4.551 1.00 96.31 99 LEU A N 1
ATOM 758 C CA . LEU A 1 99 ? 4.431 -5.522 -5.423 1.00 96.31 99 LEU A CA 1
ATOM 759 C C . LEU A 1 99 ? 4.697 -6.859 -4.724 1.00 96.31 99 LEU A C 1
ATOM 761 O O . LEU A 1 99 ? 3.860 -7.758 -4.773 1.00 96.31 99 LEU A O 1
ATOM 765 N N . GLU A 1 100 ? 5.801 -6.989 -3.990 1.00 95.75 100 GLU A N 1
ATOM 766 C CA . GLU A 1 100 ? 6.097 -8.186 -3.206 1.00 95.75 100 GLU A CA 1
ATOM 767 C C . GLU A 1 100 ? 5.009 -8.424 -2.153 1.00 95.75 100 GLU A C 1
ATOM 769 O O . GLU A 1 100 ? 4.540 -9.556 -1.996 1.00 95.75 100 GLU A O 1
ATOM 774 N N . PHE A 1 101 ? 4.550 -7.368 -1.476 1.00 97.50 101 PHE A N 1
ATOM 775 C CA . PHE A 1 101 ? 3.439 -7.457 -0.531 1.00 97.50 101 PHE A CA 1
ATOM 776 C C . PHE A 1 101 ? 2.157 -7.945 -1.218 1.00 97.50 101 PHE A C 1
ATOM 778 O O . PHE A 1 101 ? 1.514 -8.871 -0.719 1.00 97.50 101 PHE A O 1
ATOM 785 N N . MET A 1 102 ? 1.808 -7.383 -2.381 1.00 96.81 102 MET A N 1
ATOM 786 C CA . MET A 1 102 ? 0.659 -7.808 -3.195 1.00 96.81 102 MET A CA 1
ATOM 787 C C . MET A 1 102 ? 0.749 -9.298 -3.560 1.00 96.81 102 MET A C 1
ATOM 789 O O . MET A 1 102 ? -0.202 -10.053 -3.351 1.00 96.81 102 MET A O 1
ATOM 793 N N . LEU A 1 103 ? 1.907 -9.758 -4.042 1.00 94.06 103 LEU A N 1
ATOM 794 C CA . LEU A 1 103 ? 2.127 -11.156 -4.426 1.00 94.06 103 LEU A CA 1
ATOM 795 C C . LEU A 1 103 ? 2.052 -12.100 -3.218 1.00 94.06 103 LEU A C 1
ATOM 797 O O . LEU A 1 103 ? 1.442 -13.168 -3.303 1.00 94.06 103 LEU A O 1
ATOM 801 N N . ARG A 1 104 ? 2.627 -11.721 -2.070 1.00 93.62 104 ARG A N 1
ATOM 802 C CA . ARG A 1 104 ? 2.498 -12.483 -0.815 1.00 93.62 104 ARG A CA 1
ATOM 803 C C . ARG A 1 104 ? 1.049 -12.528 -0.336 1.00 93.62 104 ARG A C 1
ATOM 805 O O . ARG A 1 104 ? 0.589 -13.577 0.112 1.00 93.62 104 ARG A O 1
ATOM 812 N N . TYR A 1 105 ? 0.310 -11.429 -0.457 1.00 94.00 105 TYR A N 1
ATOM 813 C CA . TYR A 1 105 ? -1.113 -11.378 -0.132 1.00 94.00 105 TYR A CA 1
ATOM 814 C C . TYR A 1 105 ? -1.920 -12.343 -1.009 1.00 94.00 105 TYR A C 1
ATOM 816 O O . TYR A 1 105 ? -2.647 -13.183 -0.481 1.00 94.00 105 TYR A O 1
ATOM 824 N N . LEU A 1 106 ? -1.714 -12.301 -2.326 1.00 91.94 106 LEU A N 1
ATOM 825 C CA . LEU A 1 106 ? -2.356 -13.193 -3.296 1.00 91.94 106 LEU A CA 1
ATOM 826 C C . LEU A 1 106 ? -2.084 -14.676 -3.027 1.00 91.94 106 LEU A C 1
ATOM 828 O O . LEU A 1 106 ? -3.006 -15.489 -3.098 1.00 91.94 106 LEU A O 1
ATOM 832 N N . ARG A 1 107 ? -0.840 -15.032 -2.681 1.00 89.94 107 ARG A N 1
ATOM 833 C CA . ARG A 1 107 ? -0.482 -16.412 -2.312 1.00 89.94 107 ARG A CA 1
ATOM 834 C C . ARG A 1 107 ? -1.261 -16.899 -1.090 1.00 89.94 107 ARG A C 1
ATOM 836 O O . ARG A 1 107 ? -1.679 -18.049 -1.066 1.00 89.94 107 ARG A O 1
ATOM 843 N N . ARG A 1 108 ? -1.483 -16.033 -0.094 1.00 89.06 108 ARG A N 1
ATOM 844 C CA . ARG A 1 108 ? -2.244 -16.374 1.124 1.00 89.06 108 ARG A CA 1
ATOM 845 C C . ARG A 1 108 ? -3.743 -16.505 0.874 1.00 89.06 108 ARG A C 1
ATOM 847 O O . ARG A 1 108 ? -4.384 -17.315 1.530 1.00 89.06 108 ARG A O 1
ATOM 854 N N . LEU A 1 109 ? -4.288 -15.735 -0.067 1.00 85.56 109 LEU A N 1
ATOM 855 C CA . LEU A 1 109 ? -5.692 -15.849 -0.470 1.00 85.56 109 LEU A CA 1
ATOM 856 C C . LEU A 1 109 ? -6.014 -17.153 -1.216 1.00 85.56 109 LEU A C 1
ATOM 858 O O . LEU A 1 109 ? -7.187 -17.405 -1.501 1.00 85.56 109 LEU A O 1
ATOM 862 N N . ASP A 1 110 ? -4.992 -17.936 -1.589 1.00 80.12 110 ASP A N 1
ATOM 863 C CA . ASP A 1 110 ? -5.118 -19.082 -2.492 1.00 80.12 110 ASP A CA 1
ATOM 864 C C . ASP A 1 110 ? -5.998 -18.730 -3.700 1.00 80.12 110 ASP A C 1
ATOM 866 O O . ASP A 1 110 ? -6.959 -19.416 -4.050 1.00 80.12 110 ASP A O 1
ATOM 870 N N . ALA A 1 111 ? -5.719 -17.579 -4.322 1.00 72.31 111 ALA A N 1
ATOM 871 C CA . ALA A 1 111 ? -6.567 -17.010 -5.368 1.00 72.31 111 ALA A CA 1
ATOM 872 C C . ALA A 1 111 ? -6.623 -17.864 -6.655 1.00 72.31 111 ALA A C 1
ATOM 874 O O . ALA A 1 111 ? -7.193 -17.427 -7.652 1.00 72.31 111 ALA A O 1
ATOM 875 N N . SER A 1 112 ? -6.034 -19.067 -6.651 1.00 76.31 112 SER A N 1
ATOM 876 C CA . SER A 1 112 ? -5.850 -19.939 -7.814 1.00 76.31 112 SER A CA 1
ATOM 877 C C . SER A 1 112 ? -5.081 -19.246 -8.951 1.00 76.31 112 SER A C 1
ATOM 879 O O . SER A 1 112 ? -5.225 -19.597 -10.119 1.00 76.31 112 SER A O 1
ATOM 881 N N . ILE A 1 113 ? -4.252 -18.257 -8.601 1.00 80.50 113 ILE A N 1
ATOM 882 C CA . ILE A 1 113 ? -3.368 -17.544 -9.522 1.00 80.50 113 ILE A CA 1
ATOM 883 C C . ILE A 1 113 ? -2.002 -18.222 -9.482 1.00 80.50 113 ILE A C 1
ATOM 885 O O . ILE A 1 113 ? -1.362 -18.297 -8.431 1.00 80.50 113 ILE A O 1
ATOM 889 N N . ARG A 1 114 ? -1.532 -18.688 -10.640 1.00 84.81 114 ARG A N 1
ATOM 890 C CA . ARG A 1 114 ? -0.155 -19.157 -10.796 1.00 84.81 114 ARG A CA 1
ATOM 891 C C . ARG A 1 114 ? 0.755 -17.951 -11.020 1.00 84.81 114 ARG A C 1
ATOM 893 O O . ARG A 1 114 ? 0.688 -17.320 -12.068 1.00 84.81 114 ARG A O 1
ATOM 900 N N . ILE A 1 115 ? 1.609 -17.659 -10.043 1.00 85.69 115 ILE A N 1
ATOM 901 C CA . ILE A 1 115 ? 2.677 -16.660 -10.167 1.00 85.69 115 ILE A CA 1
ATOM 902 C C . ILE A 1 115 ? 3.918 -17.392 -10.682 1.00 85.69 115 ILE A C 1
ATOM 904 O O . ILE A 1 115 ? 4.415 -18.287 -9.997 1.00 85.69 115 ILE A O 1
ATOM 908 N N . LEU A 1 116 ? 4.374 -17.042 -11.883 1.00 87.62 116 LEU A N 1
ATOM 909 C CA . LEU A 1 116 ? 5.575 -17.612 -12.495 1.00 87.62 116 LEU A CA 1
ATOM 910 C C . LEU A 1 116 ? 6.824 -16.916 -11.954 1.00 87.62 116 LEU A C 1
ATOM 912 O O . LEU A 1 116 ? 6.801 -15.711 -11.700 1.00 87.62 116 LEU A O 1
ATOM 916 N N . LYS A 1 117 ? 7.910 -17.668 -11.784 1.00 85.56 117 LYS A N 1
ATOM 917 C CA . LYS A 1 117 ? 9.246 -17.084 -11.619 1.00 85.56 117 LYS A CA 1
ATOM 918 C C . LYS A 1 117 ? 9.777 -16.590 -12.963 1.00 85.56 117 LYS A C 1
ATOM 920 O O . LYS A 1 117 ? 9.329 -17.088 -13.993 1.00 85.56 117 LYS A O 1
ATOM 925 N N . SER A 1 118 ? 10.743 -15.670 -12.958 1.00 85.81 118 SER A N 1
ATOM 926 C CA . SER A 1 118 ? 11.362 -15.143 -14.187 1.00 85.81 118 SER A CA 1
ATOM 927 C C . SER A 1 118 ? 11.855 -16.262 -15.105 1.00 85.81 118 SER A C 1
ATOM 929 O O . SER A 1 118 ? 11.598 -16.239 -16.303 1.00 85.81 118 SER A O 1
ATOM 931 N N . GLU A 1 119 ? 12.440 -17.320 -14.541 1.00 87.69 119 GLU A N 1
ATOM 932 C CA . GLU A 1 119 ? 12.978 -18.438 -15.322 1.00 87.69 119 GLU A CA 1
ATOM 933 C C . GLU A 1 119 ? 11.888 -19.323 -15.958 1.00 87.69 119 GLU A C 1
ATOM 935 O O . GLU A 1 119 ? 12.170 -20.113 -16.858 1.00 87.69 119 GLU A O 1
ATOM 940 N N . GLU A 1 120 ? 10.639 -19.222 -15.491 1.00 90.19 120 GLU A N 1
ATOM 941 C CA . GLU A 1 120 ? 9.485 -19.939 -16.047 1.00 90.19 120 GLU A CA 1
ATOM 942 C C . GLU A 1 120 ? 8.776 -19.150 -17.164 1.00 90.19 120 GLU A C 1
ATOM 944 O O . GLU A 1 120 ? 7.851 -19.677 -17.792 1.00 90.19 120 GLU A O 1
ATOM 949 N N . ILE A 1 121 ? 9.158 -17.890 -17.397 1.00 89.62 121 ILE A N 1
ATOM 950 C CA . ILE A 1 121 ? 8.500 -16.996 -18.350 1.00 89.62 121 ILE A CA 1
ATOM 951 C C . ILE A 1 121 ? 9.081 -17.199 -19.753 1.00 89.62 121 ILE A C 1
ATOM 953 O O . ILE A 1 121 ? 10.284 -17.114 -19.982 1.00 89.62 121 ILE A O 1
ATOM 957 N N . ASP A 1 122 ? 8.203 -17.412 -20.735 1.00 89.00 122 ASP A N 1
ATOM 958 C CA . ASP A 1 122 ? 8.574 -17.334 -22.150 1.00 89.00 122 ASP A CA 1
ATOM 959 C C . ASP A 1 122 ? 8.416 -15.890 -22.643 1.00 89.00 122 ASP A C 1
ATOM 961 O O . ASP A 1 122 ? 7.360 -15.506 -23.151 1.00 89.00 122 ASP A O 1
ATOM 965 N N . TYR A 1 123 ? 9.468 -15.085 -22.473 1.00 87.12 123 TYR A N 1
ATOM 966 C CA . TYR A 1 123 ? 9.491 -13.644 -22.774 1.00 87.12 123 TYR A CA 1
ATOM 967 C C . TYR A 1 123 ? 9.059 -13.300 -24.205 1.00 87.12 123 TYR A C 1
ATOM 969 O O . TYR A 1 123 ? 8.372 -12.307 -24.441 1.00 87.12 123 TYR A O 1
ATOM 977 N N . ARG A 1 124 ? 9.335 -14.193 -25.163 1.00 81.75 124 ARG A N 1
ATOM 978 C CA . ARG A 1 124 ? 8.930 -14.051 -26.575 1.00 81.75 124 ARG A CA 1
ATOM 979 C C . ARG A 1 124 ? 7.412 -13.987 -26.764 1.00 81.75 124 ARG A C 1
ATOM 981 O O . ARG A 1 124 ? 6.946 -13.601 -27.829 1.00 81.75 124 ARG A O 1
ATOM 988 N N . ARG A 1 125 ? 6.635 -14.416 -25.765 1.00 85.12 125 ARG A N 1
ATOM 989 C CA . ARG A 1 125 ? 5.168 -14.452 -25.805 1.00 85.12 125 ARG A CA 1
ATOM 990 C C . ARG A 1 125 ? 4.507 -13.260 -25.118 1.00 85.12 125 ARG A C 1
ATOM 992 O O . ARG A 1 125 ? 3.281 -13.211 -25.114 1.00 85.12 125 ARG A O 1
ATOM 999 N N . LEU A 1 126 ? 5.274 -12.348 -24.518 1.00 83.56 126 LEU A N 1
ATOM 1000 C CA . LEU A 1 126 ? 4.721 -11.247 -23.723 1.00 83.56 126 LEU A CA 1
ATOM 1001 C C . LEU A 1 126 ? 4.302 -10.032 -24.556 1.00 83.56 126 LEU A C 1
ATOM 1003 O O . LEU A 1 126 ? 3.378 -9.331 -24.161 1.00 83.56 126 LEU A O 1
ATOM 1007 N N . SER A 1 127 ? 4.922 -9.821 -25.719 1.00 78.88 127 SER A N 1
ATOM 1008 C CA . SER A 1 127 ? 4.513 -8.797 -26.690 1.00 78.88 127 SER A CA 1
ATOM 1009 C C . SER A 1 127 ? 4.428 -9.400 -28.097 1.00 78.88 127 SER A C 1
ATOM 1011 O O . SER A 1 127 ? 5.253 -9.110 -28.961 1.00 78.88 127 SER A O 1
ATOM 1013 N N . PRO A 1 128 ? 3.472 -10.314 -28.343 1.00 70.12 128 PRO A N 1
ATOM 1014 C CA . PRO A 1 128 ? 3.367 -10.976 -29.640 1.00 70.12 128 PRO A CA 1
ATOM 1015 C C . PRO A 1 128 ? 2.915 -10.021 -30.758 1.00 70.12 128 PRO A C 1
ATOM 1017 O O . PRO A 1 128 ? 3.165 -10.308 -31.927 1.00 70.12 128 PRO A O 1
ATOM 1020 N N . ASP A 1 129 ? 2.280 -8.899 -30.400 1.00 78.38 129 ASP A N 1
ATOM 1021 C CA . ASP A 1 129 ? 1.561 -8.024 -31.333 1.00 78.38 129 ASP A CA 1
ATOM 1022 C C . ASP A 1 129 ? 2.256 -6.673 -31.602 1.00 78.38 129 ASP A C 1
ATOM 1024 O O . ASP A 1 129 ? 1.859 -5.968 -32.530 1.00 78.38 129 ASP A O 1
ATOM 1028 N N . ASP A 1 130 ? 3.303 -6.311 -30.847 1.00 78.62 130 ASP A N 1
ATOM 1029 C CA . ASP A 1 130 ? 4.106 -5.105 -31.099 1.00 78.62 130 ASP A CA 1
ATOM 1030 C C . ASP A 1 130 ? 5.603 -5.451 -31.186 1.00 78.62 130 ASP A C 1
ATOM 1032 O O . ASP A 1 130 ? 6.248 -5.657 -30.153 1.00 78.62 130 ASP A O 1
ATOM 1036 N N . PRO A 1 131 ? 6.186 -5.493 -32.403 1.00 71.81 131 PRO A N 1
ATOM 1037 C CA . PRO A 1 131 ? 7.594 -5.829 -32.597 1.00 71.81 131 PRO A CA 1
ATOM 1038 C C . PRO A 1 131 ? 8.559 -4.750 -32.079 1.00 71.81 131 PRO A C 1
ATOM 1040 O O . PRO A 1 131 ? 9.766 -4.985 -32.070 1.00 71.81 131 PRO A O 1
ATOM 1043 N N . ASN A 1 132 ? 8.063 -3.576 -31.674 1.00 78.38 132 ASN A N 1
ATOM 1044 C CA . ASN A 1 132 ? 8.883 -2.507 -31.099 1.00 78.38 132 ASN A CA 1
ATOM 1045 C C . ASN A 1 132 ? 8.947 -2.565 -29.568 1.00 78.38 132 ASN A C 1
ATOM 1047 O O . ASN A 1 132 ? 9.725 -1.822 -28.971 1.00 78.38 132 ASN A O 1
ATOM 1051 N N . ILE A 1 133 ? 8.142 -3.422 -28.936 1.00 78.44 133 ILE A N 1
ATOM 1052 C CA . ILE A 1 133 ? 8.147 -3.631 -27.490 1.00 78.44 133 ILE A CA 1
ATOM 1053 C C . ILE A 1 133 ? 8.770 -4.996 -27.223 1.00 78.44 133 ILE A C 1
ATOM 1055 O O . ILE A 1 133 ? 8.150 -6.037 -27.437 1.00 78.44 133 ILE A O 1
ATOM 1059 N N . LEU A 1 134 ? 10.012 -4.982 -26.749 1.00 81.81 134 LEU A N 1
ATOM 1060 C CA . LEU A 1 134 ? 10.708 -6.167 -26.271 1.00 81.81 134 LEU A CA 1
ATOM 1061 C C . LEU A 1 134 ? 10.651 -6.159 -24.743 1.00 81.81 134 LEU A C 1
ATOM 1063 O O . LEU A 1 134 ? 11.192 -5.248 -24.132 1.00 81.81 134 LEU A O 1
ATOM 1067 N N . ILE A 1 135 ? 9.956 -7.138 -24.159 1.00 85.75 135 ILE A N 1
ATOM 1068 C CA . ILE A 1 135 ? 9.945 -7.363 -22.708 1.00 85.75 135 ILE A CA 1
ATOM 1069 C C . ILE A 1 135 ? 10.981 -8.443 -22.417 1.00 85.75 135 ILE A C 1
ATOM 1071 O O . ILE A 1 135 ? 10.836 -9.580 -22.877 1.00 85.75 135 ILE A O 1
ATOM 1075 N N . GLU A 1 136 ? 12.009 -8.090 -21.665 1.00 85.81 136 GLU A N 1
ATOM 1076 C CA . GLU A 1 136 ? 13.120 -8.953 -21.285 1.00 85.81 136 GLU A CA 1
ATOM 1077 C C . GLU A 1 136 ? 13.068 -9.311 -19.794 1.00 85.81 136 GLU A C 1
ATOM 1079 O O . GLU A 1 136 ? 12.182 -8.895 -19.044 1.00 85.81 136 GLU A O 1
ATOM 1084 N N . GLU A 1 137 ? 14.012 -10.141 -19.350 1.00 85.94 137 GLU A N 1
ATOM 1085 C CA . GLU A 1 137 ? 14.100 -10.546 -17.946 1.00 85.94 137 GLU A CA 1
ATOM 1086 C C . GLU A 1 137 ? 14.264 -9.351 -17.008 1.00 85.94 137 GLU A C 1
ATOM 1088 O O . GLU A 1 137 ? 13.594 -9.295 -15.975 1.00 85.94 137 GLU A O 1
ATOM 1093 N N . ASP A 1 138 ? 15.089 -8.381 -17.399 1.00 83.88 138 ASP A N 1
ATOM 1094 C CA . ASP A 1 138 ? 15.358 -7.183 -16.608 1.00 83.88 138 ASP A CA 1
ATOM 1095 C C . ASP A 1 138 ? 14.109 -6.304 -16.415 1.00 83.88 138 ASP A C 1
ATOM 1097 O O . ASP A 1 138 ? 14.021 -5.618 -15.401 1.00 83.88 138 ASP A O 1
ATOM 1101 N N . ASP A 1 139 ? 13.108 -6.386 -17.302 1.00 82.19 139 ASP A N 1
ATOM 1102 C CA . ASP A 1 139 ? 11.843 -5.642 -17.175 1.00 82.19 139 ASP A CA 1
ATOM 1103 C C . ASP A 1 139 ? 10.875 -6.256 -16.150 1.00 82.19 139 ASP A C 1
ATOM 1105 O O . ASP A 1 139 ? 9.946 -5.593 -15.688 1.00 82.19 139 ASP A O 1
ATOM 1109 N N . LEU A 1 140 ? 11.045 -7.541 -15.817 1.00 84.75 140 LEU A N 1
ATOM 1110 C CA . LEU A 1 140 ? 10.167 -8.272 -14.889 1.00 84.75 140 LEU A CA 1
ATOM 1111 C C . LEU A 1 140 ? 10.854 -8.644 -13.573 1.00 84.75 140 LEU A C 1
ATOM 1113 O O . LEU A 1 140 ? 10.218 -9.189 -12.663 1.00 84.75 140 LEU A O 1
ATOM 1117 N N . LYS A 1 141 ? 12.162 -8.410 -13.475 1.00 84.75 141 LYS A N 1
ATOM 1118 C CA . LYS A 1 141 ? 12.961 -8.788 -12.320 1.00 84.75 141 LYS A CA 1
ATOM 1119 C C . LYS A 1 141 ? 12.767 -7.798 -11.179 1.00 84.75 141 LYS A C 1
ATOM 1121 O O . LYS A 1 141 ? 13.268 -6.684 -11.209 1.00 84.75 141 LYS A O 1
ATOM 1126 N N . MET A 1 142 ? 12.147 -8.277 -10.108 1.00 89.56 142 MET A N 1
ATOM 1127 C CA . MET A 1 142 ? 11.986 -7.503 -8.880 1.00 89.56 142 MET A CA 1
ATOM 1128 C C . MET A 1 142 ? 13.248 -7.540 -8.009 1.00 89.56 142 MET A C 1
ATOM 1130 O O . MET A 1 142 ? 13.804 -8.610 -7.745 1.00 89.56 142 MET A O 1
ATOM 1134 N N . ASN A 1 143 ? 13.639 -6.390 -7.468 1.00 92.06 143 ASN A N 1
ATOM 1135 C CA . ASN A 1 143 ? 14.702 -6.214 -6.480 1.00 92.06 143 ASN A CA 1
ATOM 1136 C C . ASN A 1 143 ? 14.201 -5.370 -5.284 1.00 92.06 143 ASN A C 1
ATOM 1138 O O . ASN A 1 143 ? 14.675 -4.247 -5.064 1.00 92.06 143 ASN A O 1
ATOM 1142 N N . PRO A 1 144 ? 13.257 -5.899 -4.475 1.00 93.69 144 PRO A N 1
ATOM 1143 C CA . PRO A 1 144 ? 12.633 -5.155 -3.386 1.00 93.69 144 PRO A CA 1
ATOM 1144 C C . PRO A 1 144 ? 13.660 -4.714 -2.343 1.00 93.69 144 PRO A C 1
ATOM 1146 O O . PRO A 1 144 ? 14.394 -5.521 -1.769 1.00 93.69 144 PRO A O 1
ATOM 1149 N N . SER A 1 145 ? 13.686 -3.415 -2.049 1.00 92.62 145 SER A N 1
ATOM 1150 C CA . SER A 1 145 ? 14.527 -2.855 -0.996 1.00 92.62 145 SER A CA 1
ATOM 1151 C C . SER A 1 145 ? 13.831 -1.707 -0.287 1.00 92.62 145 SER A C 1
ATOM 1153 O O . SER A 1 145 ? 13.610 -0.640 -0.855 1.00 92.62 145 SER A O 1
ATOM 1155 N N . ILE A 1 146 ? 13.595 -1.871 1.018 1.00 88.62 146 ILE A N 1
ATOM 1156 C CA . ILE A 1 146 ? 13.070 -0.788 1.861 1.00 88.62 146 ILE A CA 1
ATOM 1157 C C . ILE A 1 146 ? 14.078 0.351 2.061 1.00 88.62 146 ILE A C 1
ATOM 1159 O O . ILE A 1 146 ? 13.718 1.385 2.612 1.00 88.62 146 ILE A O 1
ATOM 1163 N N . GLN A 1 147 ? 15.332 0.185 1.630 1.00 88.94 147 GLN A N 1
ATOM 1164 C CA . GLN A 1 147 ? 16.343 1.248 1.582 1.00 88.94 147 GLN A CA 1
ATOM 1165 C C . GLN A 1 147 ? 16.503 1.826 0.168 1.00 88.94 147 GLN A C 1
ATOM 1167 O O . GLN A 1 147 ? 17.411 2.613 -0.088 1.00 88.94 147 GLN A O 1
ATOM 1172 N N . GLY A 1 148 ? 15.599 1.461 -0.744 1.00 87.50 148 GLY A N 1
ATOM 1173 C CA . GLY A 1 148 ? 15.505 2.000 -2.090 1.00 87.50 148 GLY A CA 1
ATOM 1174 C C . GLY A 1 148 ? 15.385 3.523 -2.131 1.00 87.50 148 GLY A C 1
ATOM 1175 O O . GLY A 1 148 ? 15.026 4.175 -1.140 1.00 87.50 148 GLY A O 1
ATOM 1176 N N . THR A 1 149 ? 15.682 4.090 -3.302 1.00 89.88 149 THR A N 1
ATOM 1177 C CA . THR A 1 149 ? 15.621 5.542 -3.542 1.00 89.88 149 THR A CA 1
ATOM 1178 C C . THR A 1 149 ? 14.219 6.064 -3.232 1.00 89.88 149 THR A C 1
ATOM 1180 O O . THR A 1 149 ? 13.259 5.557 -3.791 1.00 89.88 149 THR A O 1
ATOM 1183 N N . LEU A 1 150 ? 14.099 7.067 -2.350 1.00 89.88 150 LEU A N 1
ATOM 1184 C CA . LEU A 1 150 ? 12.851 7.822 -2.201 1.00 89.88 150 LEU A CA 1
ATOM 1185 C C . LEU A 1 150 ? 12.786 8.851 -3.323 1.00 89.88 150 LEU A C 1
ATOM 1187 O O . LEU A 1 150 ? 13.617 9.764 -3.338 1.00 89.88 150 LEU A O 1
ATOM 1191 N N . HIS A 1 151 ? 11.829 8.738 -4.236 1.00 89.94 151 HIS A N 1
ATOM 1192 C CA . HIS A 1 151 ? 11.628 9.801 -5.209 1.00 89.94 151 HIS A CA 1
ATOM 1193 C C . HIS A 1 151 ? 10.876 10.956 -4.548 1.00 89.94 151 HIS A C 1
ATOM 1195 O O . HIS A 1 151 ? 10.021 10.760 -3.687 1.00 89.94 151 HIS A O 1
ATOM 1201 N N . THR A 1 152 ? 11.220 12.185 -4.921 1.00 83.00 152 THR A N 1
ATOM 1202 C CA . THR A 1 152 ? 10.572 13.388 -4.399 1.00 83.00 152 THR A CA 1
ATOM 1203 C C . THR A 1 152 ? 10.063 14.245 -5.545 1.00 83.00 152 THR A C 1
ATOM 1205 O O . THR A 1 152 ? 10.632 14.298 -6.637 1.00 83.00 152 THR A O 1
ATOM 1208 N N . HIS A 1 153 ? 8.961 14.942 -5.291 1.00 77.31 153 HIS A N 1
ATOM 1209 C CA . HIS A 1 153 ? 8.459 15.978 -6.177 1.00 77.31 153 HIS A CA 1
ATOM 1210 C C . HIS A 1 153 ? 8.761 17.331 -5.547 1.00 77.31 153 HIS A C 1
ATOM 1212 O O . HIS A 1 153 ? 7.990 17.848 -4.739 1.00 77.31 153 HIS A O 1
ATOM 1218 N N . GLU A 1 154 ? 9.913 17.894 -5.897 1.00 71.00 154 GLU A N 1
ATOM 1219 C CA . GLU A 1 154 ? 10.284 19.236 -5.467 1.00 71.00 154 GLU A CA 1
ATOM 1220 C C . GLU A 1 154 ? 9.679 20.280 -6.409 1.00 71.00 154 GLU A C 1
ATOM 1222 O O . GLU A 1 154 ? 9.775 20.199 -7.634 1.00 71.00 154 GLU A O 1
ATOM 1227 N N . ARG A 1 155 ? 9.021 21.276 -5.819 1.00 74.19 155 ARG A N 1
ATOM 1228 C CA . ARG A 1 155 ? 8.563 22.498 -6.485 1.00 74.19 155 ARG A CA 1
ATOM 1229 C C . ARG A 1 155 ? 9.003 23.670 -5.620 1.00 74.19 155 ARG A C 1
ATOM 1231 O O . ARG A 1 155 ? 9.092 23.524 -4.403 1.00 74.19 155 ARG A O 1
ATOM 1238 N N . SER A 1 156 ? 9.287 24.818 -6.226 1.00 69.56 156 SER A N 1
ATOM 1239 C CA . SER A 1 156 ? 9.808 25.990 -5.516 1.00 69.56 156 SER A CA 1
ATOM 1240 C C . SER A 1 156 ? 8.807 27.148 -5.472 1.00 69.56 156 SER A C 1
ATOM 1242 O O . SER A 1 156 ? 7.925 27.281 -6.325 1.00 69.56 156 SER A O 1
ATOM 1244 N N . GLY A 1 157 ? 8.956 27.996 -4.450 1.00 73.94 157 GLY A N 1
ATOM 1245 C CA . GLY A 1 157 ? 8.184 29.228 -4.279 1.00 73.94 157 GLY A CA 1
ATOM 1246 C C . GLY A 1 157 ? 6.677 29.008 -4.111 1.00 73.94 157 GLY A C 1
ATOM 1247 O O . GLY A 1 157 ? 6.230 27.959 -3.654 1.00 73.94 157 GLY A O 1
ATOM 1248 N N . LEU A 1 158 ? 5.888 30.002 -4.523 1.00 69.06 158 LEU A N 1
ATOM 1249 C CA . LEU A 1 158 ? 4.421 30.009 -4.404 1.00 69.06 158 LEU A CA 1
ATOM 1250 C C . LEU A 1 158 ? 3.747 28.803 -5.082 1.00 69.06 158 LEU A C 1
ATOM 1252 O O . LEU A 1 158 ? 2.689 28.351 -4.654 1.00 69.06 158 LEU A O 1
ATOM 1256 N N . VAL A 1 159 ? 4.369 28.242 -6.125 1.00 69.56 159 VAL A N 1
ATOM 1257 C CA . VAL A 1 159 ? 3.851 27.053 -6.817 1.00 69.56 159 VAL A CA 1
ATOM 1258 C C . VAL A 1 159 ? 3.865 25.836 -5.891 1.00 69.56 159 VAL A C 1
ATOM 1260 O O . VAL A 1 159 ? 2.953 25.013 -5.955 1.00 69.56 159 VAL A O 1
ATOM 1263 N N . ALA A 1 160 ? 4.860 25.717 -5.011 1.00 74.56 160 ALA A N 1
ATOM 1264 C CA . ALA A 1 160 ? 4.938 24.634 -4.038 1.00 74.56 160 ALA A CA 1
ATOM 1265 C C . ALA A 1 160 ? 3.776 24.700 -3.040 1.00 74.56 160 ALA A C 1
ATOM 1267 O O . ALA A 1 160 ? 3.067 23.715 -2.875 1.00 74.56 160 ALA A O 1
ATOM 1268 N N . GLU A 1 161 ? 3.522 25.869 -2.449 1.00 71.31 161 GLU A N 1
ATOM 1269 C CA . GLU A 1 161 ? 2.451 26.066 -1.460 1.00 71.31 161 GLU A CA 1
ATOM 1270 C C . GLU A 1 161 ? 1.059 25.783 -2.038 1.00 71.31 161 GLU A C 1
ATOM 1272 O O . GLU A 1 161 ? 0.201 25.194 -1.382 1.00 71.31 161 GLU A O 1
ATOM 1277 N N . VAL A 1 162 ? 0.838 26.160 -3.299 1.00 75.25 162 VAL A N 1
ATOM 1278 C CA . VAL A 1 162 ? -0.461 25.977 -3.957 1.00 75.25 162 VAL A CA 1
ATOM 1279 C C . VAL A 1 162 ? -0.662 24.546 -4.451 1.00 75.25 162 VAL A C 1
ATOM 1281 O O . VAL A 1 162 ? -1.804 24.110 -4.570 1.00 75.25 162 VAL A O 1
ATOM 1284 N N . THR A 1 163 ? 0.407 23.800 -4.746 1.00 78.69 163 THR A N 1
ATOM 1285 C CA . THR A 1 163 ? 0.296 22.488 -5.410 1.00 78.69 163 THR A CA 1
ATOM 1286 C C . THR A 1 163 ? 0.736 21.297 -4.571 1.00 78.69 163 THR A C 1
ATOM 1288 O O . THR A 1 163 ? 0.433 20.167 -4.963 1.00 78.69 163 THR A O 1
ATOM 1291 N N . LEU A 1 164 ? 1.400 21.521 -3.435 1.00 84.62 164 LEU A N 1
ATOM 1292 C CA . LEU A 1 164 ? 1.874 20.473 -2.540 1.00 84.62 164 LEU A CA 1
ATOM 1293 C C . LEU A 1 164 ? 1.128 20.507 -1.197 1.00 84.62 164 LEU A C 1
ATOM 1295 O O . LEU A 1 164 ? 0.920 21.561 -0.607 1.00 84.62 164 LEU A O 1
ATOM 1299 N N . CYS A 1 165 ? 0.744 19.340 -0.696 1.00 83.38 165 CYS A N 1
ATOM 1300 C CA . CYS A 1 165 ? 0.228 19.118 0.648 1.00 83.38 165 CYS A CA 1
ATOM 1301 C C . CYS A 1 165 ? 0.648 17.726 1.127 1.00 83.38 165 CYS A C 1
ATOM 1303 O O . CYS A 1 165 ? 0.607 16.763 0.364 1.00 83.38 165 CYS A O 1
ATOM 1305 N N . ASN A 1 166 ? 0.999 17.585 2.404 1.00 88.56 166 ASN A N 1
ATOM 1306 C CA . ASN A 1 166 ? 1.201 16.254 2.974 1.00 88.56 166 ASN A CA 1
ATOM 1307 C C . ASN A 1 166 ? -0.107 15.460 2.943 1.00 88.56 166 ASN A C 1
ATOM 1309 O O . ASN A 1 166 ? -1.179 16.002 3.226 1.00 88.56 166 ASN A O 1
ATOM 1313 N N . ARG A 1 167 ? -0.015 14.159 2.668 1.00 90.75 167 ARG A N 1
ATOM 1314 C CA . ARG A 1 167 ? -1.172 13.272 2.760 1.00 90.75 167 ARG A CA 1
ATOM 1315 C C . ARG A 1 167 ? -1.689 13.161 4.186 1.00 90.75 167 ARG A C 1
ATOM 1317 O O . ARG A 1 167 ? -0.932 13.105 5.154 1.00 90.75 167 ARG A O 1
ATOM 1324 N N . VAL A 1 168 ? -3.011 13.074 4.290 1.00 90.50 168 VAL A N 1
ATOM 1325 C CA . VAL A 1 168 ? -3.704 12.755 5.536 1.00 90.50 168 VAL A CA 1
ATOM 1326 C C . VAL A 1 168 ? -3.923 11.250 5.578 1.00 90.50 168 VAL A C 1
ATOM 1328 O O . VAL A 1 168 ? -4.815 10.729 4.911 1.00 90.50 168 VAL A O 1
ATOM 1331 N N . ILE A 1 169 ? -3.110 10.560 6.372 1.00 93.75 169 ILE A N 1
ATOM 1332 C CA . ILE A 1 169 ? -3.243 9.120 6.602 1.00 93.75 169 ILE A CA 1
ATOM 1333 C C . ILE A 1 169 ? -4.414 8.894 7.560 1.00 93.75 169 ILE A C 1
ATOM 1335 O O . ILE A 1 169 ? -4.417 9.387 8.690 1.00 93.75 169 ILE A O 1
ATOM 1339 N N . LYS A 1 170 ? -5.427 8.163 7.098 1.00 94.19 170 LYS A N 1
ATOM 1340 C CA . LYS A 1 170 ? -6.683 7.931 7.819 1.00 94.19 170 LYS A CA 1
ATOM 1341 C C . LYS A 1 170 ? -7.348 6.650 7.335 1.00 94.19 170 LYS A C 1
ATOM 1343 O O . LYS A 1 170 ? -6.994 6.124 6.290 1.00 94.19 170 LYS A O 1
ATOM 1348 N N . VAL A 1 171 ? -8.335 6.192 8.095 1.00 95.12 171 VAL A N 1
ATOM 1349 C CA . VAL A 1 171 ? -9.279 5.156 7.669 1.00 95.12 171 VAL A CA 1
ATOM 1350 C C . VAL A 1 171 ? -10.598 5.841 7.327 1.00 95.12 171 VAL A C 1
ATOM 1352 O O . VAL A 1 171 ? -11.059 6.692 8.095 1.00 95.12 171 VAL A O 1
ATOM 1355 N N . LEU A 1 172 ? -11.211 5.483 6.200 1.00 93.62 172 LEU A N 1
ATOM 1356 C CA . LEU A 1 172 ? -12.576 5.902 5.882 1.00 93.62 172 LEU A CA 1
ATOM 1357 C C . LEU A 1 172 ? -13.585 4.870 6.383 1.00 93.62 172 LEU A C 1
ATOM 1359 O O . LEU A 1 172 ? -13.323 3.674 6.365 1.00 93.62 172 LEU A O 1
ATOM 1363 N N . LYS A 1 173 ? -14.746 5.323 6.845 1.00 92.69 173 LYS A N 1
ATOM 1364 C CA . LYS A 1 173 ? -15.905 4.484 7.150 1.00 92.69 173 LYS A CA 1
ATOM 1365 C C . LYS A 1 173 ? -17.165 5.278 6.837 1.00 92.69 173 LYS A C 1
ATOM 1367 O O . LYS A 1 173 ? -17.338 6.369 7.377 1.00 92.69 173 LYS A O 1
ATOM 1372 N N . ASN A 1 174 ? -18.050 4.718 6.014 1.00 90.44 174 ASN A N 1
ATOM 1373 C CA . ASN A 1 174 ? -19.256 5.401 5.533 1.00 90.44 174 ASN A CA 1
ATOM 1374 C C . ASN A 1 174 ? -18.928 6.788 4.946 1.00 90.44 174 ASN A C 1
ATOM 1376 O O . ASN A 1 174 ? -19.525 7.793 5.337 1.00 90.44 174 ASN A O 1
ATOM 1380 N N . ASP A 1 175 ? -17.909 6.831 4.086 1.00 88.62 175 ASP A N 1
ATOM 1381 C CA . ASP A 1 175 ? -17.432 8.012 3.354 1.00 88.62 175 ASP A CA 1
ATOM 1382 C C . ASP A 1 175 ? -16.885 9.140 4.235 1.00 88.62 175 ASP A C 1
ATOM 1384 O O . ASP A 1 175 ? -16.697 10.268 3.784 1.00 88.62 175 ASP A O 1
ATOM 1388 N N . LYS A 1 176 ? -16.607 8.853 5.511 1.00 89.88 176 LYS A N 1
ATOM 1389 C CA . LYS A 1 176 ? -16.087 9.828 6.474 1.00 89.88 176 LYS A CA 1
ATOM 1390 C C . LYS A 1 176 ? -14.830 9.305 7.160 1.00 89.88 176 LYS A C 1
ATOM 1392 O O . LYS A 1 176 ? -14.707 8.097 7.366 1.00 89.88 176 LYS A O 1
ATOM 1397 N N . PRO A 1 177 ? -13.898 10.187 7.566 1.00 90.81 177 PRO A N 1
ATOM 1398 C CA . PRO A 1 177 ? -12.790 9.787 8.422 1.00 90.81 177 PRO A CA 1
ATOM 1399 C C . PRO A 1 177 ? -13.306 9.116 9.701 1.00 90.81 177 PRO A C 1
ATOM 1401 O O . PRO A 1 177 ? -14.185 9.651 10.376 1.00 90.81 177 PRO A O 1
ATOM 1404 N N . ALA A 1 178 ? -12.748 7.959 10.043 1.00 91.69 178 ALA A N 1
ATOM 1405 C CA . ALA A 1 178 ? -13.037 7.243 11.277 1.00 91.69 178 ALA A CA 1
ATOM 1406 C C . ALA A 1 178 ? -11.959 7.580 12.328 1.00 91.69 178 ALA A C 1
ATOM 1408 O O . ALA A 1 178 ? -10.920 6.922 12.355 1.00 91.69 178 ALA A O 1
ATOM 1409 N N . PRO A 1 179 ? -12.164 8.581 13.209 1.00 84.69 179 PRO A N 1
ATOM 1410 C CA . PRO A 1 179 ? -11.104 9.108 14.080 1.00 84.69 179 PRO A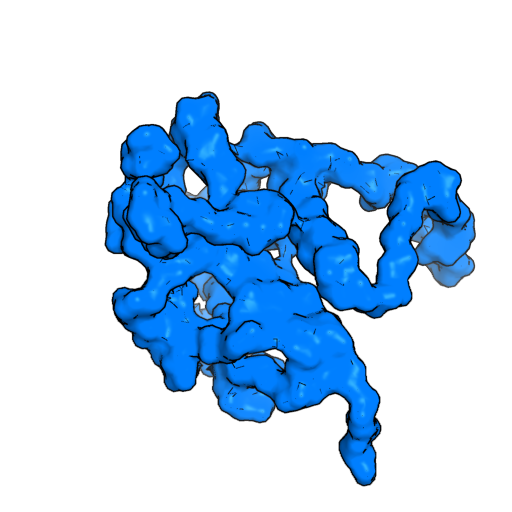 CA 1
ATOM 1411 C C . PRO A 1 179 ? -10.572 8.095 15.104 1.00 84.69 179 PRO A C 1
ATOM 1413 O O . PRO A 1 179 ? -9.447 8.226 15.571 1.00 84.69 179 PRO A O 1
ATOM 1416 N N . ASN A 1 180 ? -11.367 7.074 15.435 1.00 86.38 180 ASN A N 1
ATOM 1417 C CA . ASN A 1 180 ? -10.991 6.023 16.384 1.00 86.38 180 ASN A CA 1
ATOM 1418 C C . ASN A 1 180 ? -10.362 4.794 15.704 1.00 86.38 180 ASN A C 1
ATOM 1420 O O . ASN A 1 180 ? -10.032 3.826 16.385 1.00 86.38 180 ASN A O 1
ATOM 1424 N N . ALA A 1 181 ? -10.245 4.792 14.374 1.00 91.50 181 ALA A N 1
ATOM 1425 C CA . ALA A 1 181 ? -9.634 3.703 13.629 1.00 91.50 181 ALA A CA 1
ATOM 1426 C C . ALA A 1 181 ? -8.164 4.019 13.341 1.00 91.50 181 ALA A C 1
ATOM 1428 O O . ALA A 1 181 ? -7.816 5.125 12.934 1.00 91.50 181 ALA A O 1
ATOM 1429 N N . SER A 1 182 ? -7.301 3.023 13.533 1.00 94.81 182 SER A N 1
ATOM 1430 C CA . SER A 1 182 ? -5.865 3.149 13.292 1.00 94.81 182 SER A CA 1
ATOM 1431 C C . SER A 1 182 ? -5.498 2.562 11.923 1.00 94.81 182 SER A C 1
ATOM 1433 O O . SER A 1 182 ? -5.669 1.345 11.736 1.00 94.81 182 SER A O 1
ATOM 1435 N N . PRO A 1 183 ? -4.985 3.388 10.987 1.00 97.06 183 PRO A N 1
ATOM 1436 C CA . PRO A 1 183 ? -4.490 2.944 9.685 1.00 97.06 183 PRO A CA 1
ATOM 1437 C C . PRO A 1 183 ? -3.416 1.862 9.821 1.00 97.06 183 PRO A C 1
ATOM 1439 O O . PRO A 1 183 ? -2.701 1.816 10.828 1.00 97.06 183 PRO A O 1
ATOM 1442 N N . LEU A 1 184 ? -3.301 0.999 8.812 1.00 98.00 184 LEU A N 1
ATOM 1443 C CA . LEU A 1 184 ? -2.218 0.024 8.715 1.00 98.00 184 LEU A CA 1
ATOM 1444 C C . LEU A 1 184 ? -1.049 0.640 7.950 1.00 98.00 184 LEU A C 1
ATOM 1446 O O . LEU A 1 184 ? -1.232 1.196 6.871 1.00 98.00 184 LEU A O 1
ATOM 1450 N N . VAL A 1 185 ? 0.152 0.512 8.494 1.00 97.62 185 VAL A N 1
ATOM 1451 C CA . VAL A 1 185 ? 1.403 0.944 7.867 1.00 97.62 185 VAL A CA 1
ATOM 1452 C C . VAL A 1 185 ? 2.322 -0.267 7.780 1.00 97.62 185 VAL A C 1
ATOM 1454 O O . VAL A 1 185 ? 2.384 -1.061 8.723 1.00 97.62 185 VAL A O 1
ATOM 1457 N N . ILE A 1 186 ? 3.030 -0.438 6.665 1.00 97.25 186 ILE A N 1
ATOM 1458 C CA . ILE A 1 186 ? 3.973 -1.551 6.524 1.00 97.25 186 ILE A CA 1
ATOM 1459 C C . ILE A 1 186 ? 5.059 -1.479 7.610 1.00 97.25 186 ILE A C 1
ATOM 1461 O O . ILE A 1 186 ? 5.692 -0.446 7.799 1.00 97.25 186 ILE A O 1
ATOM 1465 N N . ALA A 1 187 ? 5.281 -2.573 8.339 1.00 95.31 187 ALA A N 1
ATOM 1466 C CA . ALA A 1 187 ? 6.186 -2.630 9.490 1.00 95.31 187 ALA A CA 1
ATOM 1467 C C . ALA A 1 187 ? 7.644 -2.331 9.117 1.00 95.31 187 ALA A C 1
ATOM 1469 O O . ALA A 1 187 ? 8.395 -1.781 9.922 1.00 95.31 187 ALA A O 1
ATOM 1470 N N . ASP A 1 188 ? 8.025 -2.637 7.879 1.00 89.69 188 ASP A N 1
ATOM 1471 C CA . ASP A 1 188 ? 9.362 -2.407 7.336 1.00 89.69 188 ASP A CA 1
ATOM 1472 C C . ASP A 1 188 ? 9.768 -0.928 7.353 1.00 89.69 188 ASP A C 1
ATOM 1474 O O . ASP A 1 188 ? 10.962 -0.619 7.400 1.00 89.69 188 ASP A O 1
ATOM 1478 N N . ILE A 1 189 ? 8.795 -0.013 7.440 1.00 88.19 189 ILE A N 1
ATOM 1479 C CA . ILE A 1 189 ? 9.034 1.412 7.673 1.00 88.19 189 ILE A CA 1
ATOM 1480 C C . ILE A 1 189 ? 9.931 1.669 8.889 1.00 88.19 189 ILE A C 1
ATOM 1482 O O . ILE A 1 189 ? 10.727 2.604 8.864 1.00 88.19 189 ILE A O 1
ATOM 1486 N N . ALA A 1 190 ? 9.854 0.832 9.930 1.00 86.69 190 ALA A N 1
ATOM 1487 C CA . ALA A 1 190 ? 10.660 0.981 11.135 1.00 86.69 190 ALA A CA 1
ATOM 1488 C C . ALA A 1 190 ? 12.160 0.898 10.831 1.00 86.69 190 ALA A C 1
ATOM 1490 O O . ALA A 1 190 ? 12.933 1.705 11.345 1.00 86.69 190 ALA A O 1
ATOM 1491 N N . ARG A 1 191 ? 12.566 -0.012 9.934 1.00 85.69 191 ARG A N 1
ATOM 1492 C CA . ARG A 1 191 ? 13.962 -0.135 9.483 1.00 85.69 191 ARG A CA 1
ATOM 1493 C C . ARG A 1 191 ? 14.403 1.090 8.688 1.00 85.69 191 ARG A C 1
ATOM 1495 O O . ARG A 1 191 ? 15.473 1.633 8.931 1.00 85.69 191 ARG A O 1
ATOM 1502 N N . ARG A 1 192 ? 13.545 1.591 7.795 1.00 88.00 192 ARG A N 1
ATOM 1503 C CA . ARG A 1 192 ? 13.828 2.815 7.027 1.00 88.00 192 ARG A CA 1
ATOM 1504 C C . ARG A 1 192 ? 13.979 4.042 7.936 1.00 88.00 192 ARG A C 1
ATOM 1506 O O . ARG A 1 192 ? 14.863 4.861 7.713 1.00 88.00 192 ARG A O 1
ATOM 1513 N N . VAL A 1 193 ? 13.159 4.152 8.985 1.00 85.88 193 VAL A N 1
ATOM 1514 C CA . VAL A 1 193 ? 13.261 5.228 9.988 1.00 85.88 193 VAL A CA 1
ATOM 1515 C C . VAL A 1 193 ? 14.577 5.156 10.774 1.00 85.88 193 VAL A C 1
ATOM 1517 O O . VAL A 1 193 ? 15.163 6.207 11.025 1.00 85.88 193 VAL A O 1
ATOM 1520 N N . MET A 1 194 ? 15.052 3.958 11.143 1.00 81.12 194 MET A N 1
ATOM 1521 C CA . MET A 1 194 ? 16.344 3.796 11.834 1.00 81.12 194 MET A CA 1
ATOM 1522 C C . MET A 1 194 ? 17.526 4.165 10.950 1.00 81.12 194 MET A C 1
ATOM 1524 O O . MET A 1 194 ? 18.380 4.949 11.357 1.00 81.12 194 MET A O 1
ATOM 1528 N N . ASP A 1 195 ? 17.574 3.590 9.751 1.00 73.88 195 ASP A N 1
ATOM 1529 C CA . ASP A 1 195 ? 18.816 3.533 8.981 1.00 73.88 195 ASP A CA 1
ATOM 1530 C C . ASP A 1 195 ? 18.998 4.743 8.052 1.00 73.88 195 ASP A C 1
ATOM 1532 O O . ASP A 1 195 ? 20.126 5.081 7.701 1.00 73.88 195 ASP A O 1
ATOM 1536 N N . ALA A 1 196 ? 17.908 5.406 7.640 1.00 61.66 196 ALA A N 1
ATOM 1537 C CA . ALA A 1 196 ? 17.926 6.313 6.486 1.00 61.66 196 ALA A CA 1
ATOM 1538 C C . ALA A 1 196 ? 17.523 7.769 6.776 1.00 61.66 196 ALA A C 1
ATOM 1540 O O . ALA A 1 196 ? 17.168 8.494 5.849 1.00 61.66 196 ALA A O 1
ATOM 1541 N N . ALA A 1 197 ? 17.523 8.217 8.039 1.00 70.81 197 ALA A N 1
ATOM 1542 C CA . ALA A 1 197 ? 17.018 9.548 8.424 1.00 70.81 197 ALA A CA 1
ATOM 1543 C C . ALA A 1 197 ? 15.594 9.852 7.890 1.00 70.81 197 ALA A C 1
ATOM 1545 O O . ALA A 1 197 ? 15.177 11.007 7.777 1.00 70.81 197 ALA A O 1
ATOM 1546 N N . TYR A 1 198 ? 14.828 8.807 7.569 1.00 87.81 198 TYR A N 1
ATOM 1547 C CA . TYR A 1 198 ? 13.484 8.912 7.029 1.00 87.81 198 TYR A CA 1
ATOM 1548 C C . TYR A 1 198 ? 12.507 9.220 8.165 1.00 87.81 198 TYR A C 1
ATOM 1550 O O . TYR A 1 198 ? 12.342 8.442 9.102 1.00 87.81 198 TYR A O 1
ATOM 1558 N N . ALA A 1 199 ? 11.860 10.383 8.107 1.00 86.94 199 ALA A N 1
ATOM 1559 C CA . ALA A 1 199 ? 10.968 10.862 9.160 1.00 86.94 199 ALA A CA 1
ATOM 1560 C C . ALA A 1 199 ? 9.674 11.443 8.563 1.00 86.94 199 ALA A C 1
ATOM 1562 O O . ALA A 1 199 ? 9.485 12.668 8.613 1.00 86.94 199 ALA A O 1
ATOM 1563 N N . PRO A 1 200 ? 8.785 10.591 8.014 1.00 89.38 200 PRO A N 1
ATOM 1564 C CA . PRO A 1 200 ? 7.611 11.023 7.261 1.00 89.38 200 PRO A CA 1
ATOM 1565 C C . PRO A 1 200 ? 6.702 11.900 8.119 1.00 89.38 200 PRO A C 1
ATOM 1567 O O . PRO A 1 200 ? 6.193 11.488 9.168 1.00 89.38 200 PRO A O 1
ATOM 1570 N N . ALA A 1 201 ? 6.494 13.138 7.668 1.00 89.06 201 ALA A N 1
ATOM 1571 C CA . ALA A 1 201 ? 5.646 14.106 8.355 1.00 89.06 201 ALA A CA 1
ATOM 1572 C C . ALA A 1 201 ? 4.204 13.600 8.583 1.00 89.06 201 ALA A C 1
ATOM 1574 O O . ALA A 1 201 ? 3.721 13.792 9.706 1.00 89.06 201 ALA A O 1
ATOM 1575 N N . PRO A 1 202 ? 3.550 12.901 7.623 1.00 91.38 202 PRO A N 1
ATOM 157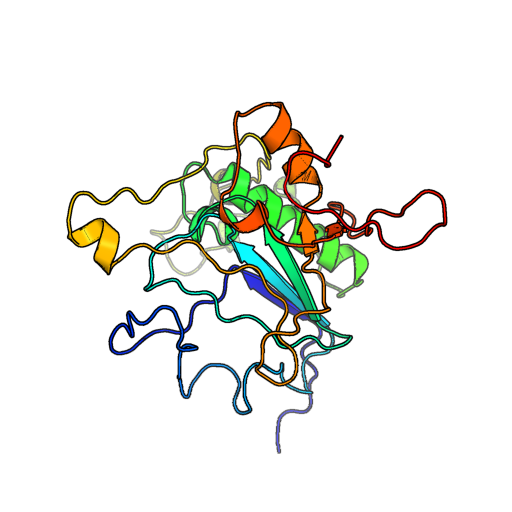6 C CA . PRO A 1 202 ? 2.194 12.374 7.805 1.00 91.38 202 PRO A CA 1
ATOM 1577 C C . PRO A 1 202 ? 2.011 11.454 9.020 1.00 91.38 202 PRO A C 1
ATOM 1579 O O . PRO A 1 202 ? 0.933 11.418 9.607 1.00 91.38 202 PRO A O 1
ATOM 1582 N N . LEU A 1 203 ? 3.060 10.740 9.446 1.00 91.62 203 LEU A N 1
ATOM 1583 C CA . LEU A 1 203 ? 2.970 9.778 10.549 1.00 91.62 203 LEU A CA 1
ATOM 1584 C C . LEU A 1 203 ? 3.216 10.386 11.934 1.00 91.62 203 LEU A C 1
ATOM 1586 O O . LEU A 1 203 ? 2.876 9.763 12.938 1.00 91.62 203 LEU A O 1
ATOM 1590 N N . ARG A 1 204 ? 3.782 11.599 12.034 1.00 86.44 204 ARG A N 1
ATOM 1591 C CA . ARG A 1 204 ? 4.298 12.157 13.305 1.00 86.44 204 ARG A CA 1
ATOM 1592 C C . ARG A 1 204 ? 3.268 12.274 14.429 1.00 86.44 204 ARG A C 1
ATOM 1594 O O . ARG A 1 204 ? 3.667 12.325 15.590 1.00 86.44 204 ARG A O 1
ATOM 1601 N N . ARG A 1 205 ? 1.979 12.384 14.112 1.00 82.44 205 ARG A N 1
ATOM 1602 C CA . ARG A 1 205 ? 0.915 12.691 15.086 1.00 82.44 205 ARG A CA 1
ATOM 1603 C C . ARG A 1 205 ? -0.343 11.851 14.898 1.00 82.44 205 ARG A C 1
ATOM 1605 O O . ARG A 1 205 ? -1.417 12.270 15.314 1.00 82.44 205 ARG A O 1
ATOM 1612 N N . ILE A 1 206 ? -0.211 10.681 14.284 1.00 90.94 206 ILE A N 1
ATOM 1613 C CA . ILE A 1 206 ? -1.341 9.773 14.099 1.00 90.94 206 ILE A CA 1
ATOM 1614 C C . ILE A 1 206 ? -1.106 8.465 14.846 1.00 90.94 206 ILE A C 1
ATOM 1616 O O . ILE A 1 206 ? 0.019 7.956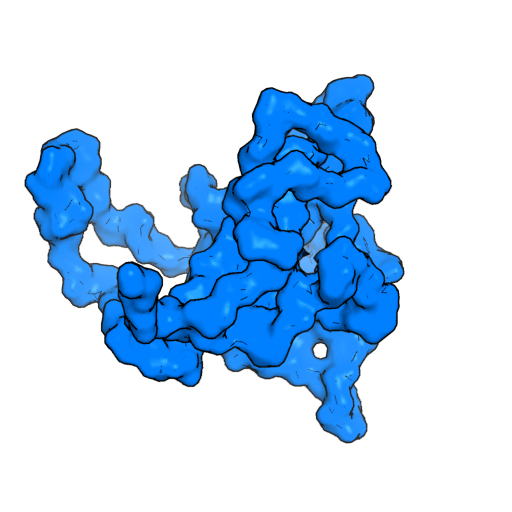 14.899 1.00 90.94 206 ILE A O 1
ATOM 1620 N N . ALA A 1 207 ? -2.193 7.920 15.384 1.00 93.56 207 ALA A N 1
ATOM 1621 C CA . ALA A 1 207 ? -2.235 6.557 15.879 1.00 93.56 207 ALA A CA 1
ATOM 1622 C C . ALA A 1 207 ? -2.354 5.592 14.692 1.00 93.56 207 ALA A C 1
ATOM 1624 O O . ALA A 1 207 ? -3.257 5.736 13.870 1.00 93.56 207 ALA A O 1
ATOM 1625 N N . HIS A 1 208 ? -1.468 4.610 14.596 1.00 96.00 208 HIS A N 1
ATOM 1626 C CA . HIS A 1 208 ? -1.451 3.630 13.511 1.00 96.00 208 HIS A CA 1
ATOM 1627 C C . HIS A 1 208 ? -0.963 2.266 14.009 1.00 96.00 208 HIS A C 1
ATOM 1629 O O . HIS A 1 208 ? -0.431 2.138 15.112 1.00 96.00 208 HIS A O 1
ATOM 1635 N N . ARG A 1 209 ? -1.181 1.232 13.202 1.00 96.88 209 ARG A N 1
ATOM 1636 C CA . ARG A 1 209 ? -0.754 -0.149 13.458 1.00 96.88 209 ARG A CA 1
ATOM 1637 C C . ARG A 1 209 ? 0.272 -0.565 12.418 1.00 96.88 209 ARG A C 1
ATOM 1639 O O . ARG A 1 209 ? 0.200 -0.118 11.276 1.00 96.88 209 ARG A O 1
ATOM 1646 N N . LEU A 1 210 ? 1.183 -1.452 12.804 1.00 97.12 210 LEU A N 1
ATOM 1647 C CA . LEU A 1 210 ? 2.181 -2.006 11.892 1.00 97.12 210 LEU A CA 1
ATOM 1648 C C . LEU A 1 210 ? 1.774 -3.402 11.420 1.00 97.12 210 LEU A C 1
ATOM 1650 O O . LEU A 1 210 ? 1.416 -4.252 12.238 1.00 97.12 210 LEU A O 1
ATOM 1654 N N . ILE A 1 211 ? 1.851 -3.634 10.110 1.00 97.69 211 ILE A N 1
ATOM 1655 C CA . ILE A 1 211 ? 1.585 -4.923 9.459 1.00 97.69 211 ILE A CA 1
ATOM 1656 C C . ILE A 1 211 ? 2.861 -5.447 8.793 1.00 97.69 211 ILE A C 1
ATOM 1658 O O . ILE A 1 211 ? 3.537 -4.701 8.095 1.00 97.69 211 ILE A O 1
ATOM 1662 N N . SER A 1 212 ? 3.233 -6.705 9.026 1.00 96.88 212 SER A N 1
ATOM 1663 C CA . SER A 1 212 ? 4.410 -7.316 8.389 1.00 96.88 212 SER A CA 1
ATOM 1664 C C . SER A 1 212 ? 4.168 -7.626 6.910 1.00 96.88 212 SER A C 1
ATOM 1666 O O . SER A 1 212 ? 3.021 -7.683 6.470 1.00 96.88 212 SER A O 1
ATOM 1668 N N . MET A 1 213 ? 5.234 -7.920 6.157 1.00 95.50 213 MET A N 1
ATOM 1669 C CA . MET A 1 213 ? 5.142 -8.405 4.767 1.00 95.50 213 MET A CA 1
ATOM 1670 C C . MET A 1 213 ? 4.311 -9.688 4.609 1.00 95.50 213 MET A C 1
ATOM 1672 O O . MET A 1 213 ? 3.742 -9.938 3.550 1.00 95.50 213 MET A O 1
ATOM 1676 N N . ASP A 1 214 ? 4.189 -10.477 5.678 1.00 94.25 214 ASP A N 1
ATOM 1677 C CA . ASP A 1 214 ? 3.355 -11.684 5.720 1.00 94.25 214 ASP A CA 1
ATOM 1678 C C . ASP A 1 214 ? 1.920 -11.391 6.186 1.00 94.25 214 ASP A C 1
ATOM 1680 O O . ASP A 1 214 ? 1.126 -12.302 6.427 1.00 94.25 214 ASP A O 1
ATOM 1684 N N . GLY A 1 215 ? 1.581 -10.107 6.316 1.00 94.38 215 GLY A N 1
ATOM 1685 C CA . GLY A 1 215 ? 0.275 -9.573 6.674 1.00 94.38 215 GLY A CA 1
ATOM 1686 C C . GLY A 1 215 ? -0.140 -9.813 8.124 1.00 94.38 215 GLY A C 1
ATOM 1687 O O . GLY A 1 215 ? -1.337 -9.872 8.403 1.00 94.38 215 GLY A O 1
ATOM 1688 N N . LEU A 1 216 ? 0.820 -9.960 9.040 1.00 95.56 216 LEU A N 1
ATOM 1689 C CA . LEU A 1 216 ? 0.560 -10.081 10.474 1.00 95.56 216 LEU A CA 1
ATOM 1690 C C . LEU A 1 216 ? 0.635 -8.707 11.139 1.00 95.56 216 LEU A C 1
ATOM 1692 O O . LEU A 1 216 ? 1.633 -7.999 11.011 1.00 95.56 216 LEU A O 1
ATOM 1696 N N . ILE A 1 217 ? -0.414 -8.336 11.871 1.00 96.88 217 ILE A N 1
ATOM 1697 C CA . ILE A 1 217 ? -0.441 -7.092 12.647 1.00 96.88 217 ILE A CA 1
ATOM 1698 C C . ILE A 1 217 ? 0.350 -7.299 13.938 1.00 96.88 217 ILE A C 1
ATOM 1700 O O . ILE A 1 217 ? 0.102 -8.263 14.669 1.00 96.88 217 ILE A O 1
ATOM 1704 N N . GLN A 1 218 ? 1.279 -6.388 14.228 1.00 95.75 218 GLN A N 1
ATOM 1705 C CA . GLN A 1 218 ? 2.075 -6.442 15.452 1.00 95.75 218 GLN A CA 1
ATOM 1706 C C . GLN A 1 218 ? 1.187 -6.393 16.698 1.00 95.75 218 GLN A C 1
ATOM 1708 O O . GLN A 1 218 ? 0.235 -5.610 16.775 1.00 95.75 218 GLN A O 1
ATOM 1713 N N . LYS A 1 219 ? 1.524 -7.223 17.687 1.00 95.56 219 LYS A N 1
ATOM 1714 C CA . LYS A 1 219 ? 0.795 -7.333 18.950 1.00 95.56 219 LYS A CA 1
ATOM 1715 C C . LYS A 1 219 ? 1.591 -6.737 20.111 1.00 95.56 219 LYS A C 1
ATOM 1717 O O . LYS A 1 219 ? 2.817 -6.682 20.054 1.00 95.56 219 LYS A O 1
ATOM 1722 N N . ASP A 1 220 ? 0.891 -6.261 21.133 1.00 94.00 220 ASP A N 1
ATOM 1723 C CA . ASP A 1 220 ? 1.473 -5.886 22.421 1.00 94.00 220 ASP A CA 1
ATOM 1724 C C . ASP A 1 220 ? 1.694 -7.121 23.315 1.00 94.00 220 ASP A C 1
ATOM 1726 O O . ASP A 1 220 ? 1.288 -8.235 22.973 1.00 94.00 220 ASP A O 1
ATOM 1730 N N . ASP A 1 221 ? 2.294 -6.923 24.491 1.00 93.06 221 ASP A N 1
ATOM 1731 C CA . ASP A 1 221 ? 2.578 -7.996 25.461 1.00 93.06 221 ASP A CA 1
ATOM 1732 C C . ASP A 1 221 ? 1.312 -8.708 25.977 1.00 93.06 221 ASP A C 1
ATOM 1734 O O . ASP A 1 221 ? 1.390 -9.746 26.634 1.00 93.06 221 ASP A O 1
ATOM 1738 N N . ARG A 1 222 ? 0.124 -8.154 25.701 1.00 94.06 222 ARG A N 1
ATOM 1739 C CA . ARG A 1 222 ? -1.186 -8.709 26.067 1.00 94.06 222 ARG A CA 1
ATOM 1740 C C . ARG A 1 222 ? -1.887 -9.376 24.879 1.00 94.06 222 ARG A C 1
ATOM 1742 O O . ARG A 1 222 ? -3.045 -9.774 25.013 1.00 94.06 222 ARG A O 1
ATOM 1749 N N . GLY A 1 223 ? -1.230 -9.478 23.723 1.00 93.12 223 GLY A N 1
ATOM 1750 C CA . GLY A 1 223 ? -1.773 -10.078 22.503 1.00 93.12 223 GLY A CA 1
ATOM 1751 C C . GLY A 1 223 ? -2.781 -9.203 21.747 1.00 93.12 223 GLY A C 1
ATOM 1752 O O . GLY A 1 223 ? -3.425 -9.691 20.814 1.00 93.12 223 GLY A O 1
ATOM 1753 N N . LYS A 1 224 ? -2.946 -7.926 22.113 1.00 94.38 224 LYS A N 1
ATOM 1754 C CA . LYS A 1 224 ? -3.798 -6.967 21.386 1.00 94.38 224 LYS A CA 1
ATOM 1755 C C . LYS A 1 224 ? -3.010 -6.289 20.274 1.00 94.38 224 LYS A C 1
ATOM 1757 O O . LYS A 1 224 ? -1.790 -6.259 20.324 1.00 94.38 224 LYS A O 1
ATOM 1762 N N . ASP A 1 225 ? -3.692 -5.735 19.271 1.00 95.75 225 ASP A N 1
ATOM 1763 C CA . ASP A 1 225 ? -3.033 -4.928 18.234 1.00 95.75 225 ASP A CA 1
ATOM 1764 C C . ASP A 1 225 ? -2.244 -3.780 18.876 1.00 95.75 225 ASP A C 1
ATOM 1766 O O . ASP A 1 225 ? -2.813 -2.947 19.587 1.00 95.75 225 ASP A O 1
ATOM 1770 N N . LYS A 1 226 ? -0.938 -3.728 18.610 1.00 95.62 226 LYS A N 1
ATOM 1771 C CA . LYS A 1 226 ? -0.067 -2.668 19.112 1.00 95.62 226 LYS A CA 1
ATOM 1772 C C . LYS A 1 226 ? -0.336 -1.381 18.335 1.00 95.62 226 LYS A C 1
ATOM 1774 O O . LYS A 1 226 ? -0.273 -1.361 17.105 1.00 95.62 226 LYS A O 1
ATOM 1779 N N . ILE A 1 227 ? -0.618 -0.305 19.067 1.00 94.62 227 ILE A N 1
ATOM 1780 C CA . ILE A 1 227 ? -0.851 1.031 18.512 1.00 94.62 227 ILE A CA 1
ATOM 1781 C C . ILE A 1 227 ? 0.405 1.877 18.693 1.00 94.62 227 ILE A C 1
ATOM 1783 O O . ILE A 1 227 ? 0.941 1.987 19.795 1.00 94.62 227 ILE A O 1
ATOM 1787 N N . PHE A 1 228 ? 0.841 2.504 17.610 1.00 93.06 228 PHE A N 1
ATOM 1788 C CA . PHE A 1 228 ? 1.969 3.420 17.571 1.00 93.06 228 PHE A CA 1
ATOM 1789 C C . PHE A 1 228 ? 1.473 4.844 17.365 1.00 93.06 228 PHE A C 1
ATOM 1791 O O . PHE A 1 228 ? 0.578 5.079 16.557 1.00 93.06 228 PHE A O 1
ATOM 1798 N N . THR A 1 229 ? 2.100 5.798 18.048 1.00 90.06 229 THR A N 1
ATOM 1799 C CA . THR A 1 229 ? 1.884 7.231 17.818 1.00 90.06 229 THR A CA 1
ATOM 1800 C C . THR A 1 229 ? 3.204 7.855 17.397 1.00 90.06 229 THR A C 1
ATOM 1802 O O . THR A 1 229 ? 4.157 7.874 18.182 1.00 90.06 229 THR A O 1
ATOM 1805 N N . GLY A 1 230 ? 3.269 8.357 16.162 1.00 86.38 230 GLY A N 1
ATOM 1806 C CA . GLY A 1 230 ? 4.534 8.804 15.575 1.00 86.38 230 GLY A CA 1
ATOM 1807 C C . GLY A 1 230 ? 5.478 7.652 15.215 1.00 86.38 230 GLY A C 1
ATOM 1808 O O . GLY A 1 230 ? 5.193 6.486 15.467 1.00 86.38 230 GLY A O 1
ATOM 1809 N N . THR A 1 231 ? 6.634 7.995 14.646 1.00 83.06 231 THR A N 1
ATOM 1810 C CA . THR A 1 231 ? 7.664 7.022 14.233 1.00 83.06 231 THR A CA 1
ATOM 1811 C C . THR A 1 231 ? 8.756 6.794 15.283 1.00 83.06 231 THR A C 1
ATOM 1813 O O . THR A 1 231 ? 9.567 5.887 15.150 1.00 83.06 231 THR A O 1
ATOM 1816 N N . ARG A 1 232 ? 8.793 7.605 16.353 1.00 80.12 232 ARG A N 1
ATOM 1817 C CA . ARG A 1 232 ? 9.823 7.513 17.408 1.00 80.12 232 ARG A CA 1
ATOM 1818 C C . ARG A 1 232 ? 9.676 6.287 18.310 1.00 80.12 232 ARG A C 1
ATOM 1820 O O . ARG A 1 232 ? 10.651 5.888 18.926 1.00 80.12 232 ARG A O 1
ATOM 1827 N N . ASN A 1 233 ? 8.473 5.721 18.383 1.00 77.25 233 ASN A N 1
ATOM 1828 C CA . ASN A 1 233 ? 8.130 4.602 19.265 1.00 77.25 233 ASN A CA 1
ATOM 1829 C C . ASN A 1 233 ? 8.143 3.249 18.533 1.00 77.25 233 ASN A C 1
ATOM 1831 O O . ASN A 1 233 ? 7.513 2.295 18.986 1.00 77.25 233 ASN A O 1
ATOM 1835 N N . TYR A 1 234 ? 8.777 3.175 17.359 1.00 81.44 234 TYR A N 1
ATOM 1836 C CA . TYR A 1 234 ? 8.958 1.911 16.640 1.00 81.44 234 TYR A CA 1
ATOM 1837 C C . TYR A 1 234 ? 9.956 0.969 17.323 1.00 81.44 234 TYR A C 1
ATOM 1839 O O . TYR A 1 234 ? 9.987 -0.211 16.979 1.00 81.44 234 TYR A O 1
ATOM 1847 N N . PHE A 1 235 ? 10.715 1.481 18.294 1.00 74.75 235 PHE A N 1
ATOM 1848 C CA . PHE A 1 235 ? 11.791 0.803 19.014 1.00 74.75 235 PHE A CA 1
ATOM 1849 C C . PHE A 1 235 ? 11.438 0.676 20.493 1.00 74.75 235 PHE A C 1
ATOM 1851 O O . PHE A 1 235 ? 10.824 1.630 21.028 1.00 74.75 235 PHE A O 1
#

Foldseek 3Di:
DPPLQAAAEAEEEQAADQDPDQPLDPPDDDDDPPQDPPALEDDPSYQAYEYEHEQAAWFSNSAGSHHADDPRYAYEYFYAHRCCCVNDDPQNQSVLLNVLLVVLVCVVSVSVDDDDDLVRDPQCPPCVPDPVDRDHSSNVDHDHDSLTDHDDDDDDDPCCVRTTGGHQDAHHHPNDGDQPDAHEYALCVLVCVVPPVDFRPNQQAGKHWYAYSNGDTDADPVRHRDIDRGSPPSD

Secondary structure (DSSP, 8-state):
------B--EEEES-B---SS----SSS----TTS-TTSSPPPTTBS-EEEEEESS--BGGG-B-PPB--TTEEEEEESS-HHHHH--SSS-HHHHHHHHHHHHHHHHTT-S-----GGG--GGGSSSS-TT----HHHH-----TTS--------THHHHHHB-------EETTEE-TTPPPEEETTHHHHHHHS----GGGTT-EEEEE-TT-PBPB-TTSSBPPEESSTT--

pLDDT: mean 84.62, std 14.21, range [37.97, 98.62]

Sequence (235 aa):
EQDSRPVRFLGVFDTVASIGSPNLSDDEMPAFDVVFQGGYTISPAIAEALHLVSIDENRKAFKPTLMNHDGRVTEVWFPGVHSDIGGGYWKDSLSDVSLEFMLRYLRRLDASIRILKSEEIDYRRLSPDDPNILIEEDDLKMNPSIQGTLHTHERSGLVAEVTLCNRVIKVLKNDKPAPNASPLVIADIARRVMDAAYAPAPLRRIAHRLISMDGLIQKDDRGKDKIFTGTRNYF

Radius of gyration: 18.85 Å; chains: 1; bounding box: 48×50×59 Å